Protein AF-W2XPB4-F1 (afdb_monomer_lite)

Structure (mmCIF, N/CA/C/O backbone):
data_AF-W2XPB4-F1
#
_entry.id   AF-W2XPB4-F1
#
loop_
_atom_site.group_PDB
_atom_site.id
_atom_site.type_symbol
_atom_site.label_atom_id
_atom_site.label_alt_id
_atom_site.label_comp_id
_atom_site.label_asym_id
_atom_site.label_entity_id
_atom_site.label_seq_id
_atom_site.pdbx_PDB_ins_code
_atom_site.Cartn_x
_atom_site.Cartn_y
_atom_site.Cartn_z
_atom_site.occupancy
_atom_site.B_iso_or_equiv
_atom_site.auth_seq_id
_atom_site.auth_comp_id
_atom_site.auth_asym_id
_atom_site.auth_atom_id
_atom_site.pdbx_PDB_model_num
ATOM 1 N N . MET A 1 1 ? 41.394 28.437 -15.996 1.00 47.12 1 MET A N 1
ATOM 2 C CA . MET A 1 1 ? 40.362 28.610 -17.042 1.00 47.12 1 MET A CA 1
ATOM 3 C C . MET A 1 1 ? 39.016 28.775 -16.333 1.00 47.12 1 MET A C 1
ATOM 5 O O . MET A 1 1 ? 38.655 27.884 -15.578 1.00 47.12 1 MET A O 1
ATOM 9 N N . LYS A 1 2 ? 38.337 29.929 -16.436 1.00 51.50 2 LYS A N 1
ATOM 10 C CA . LYS A 1 2 ? 36.999 30.119 -15.833 1.00 51.50 2 LYS A CA 1
ATOM 11 C C . LYS A 1 2 ? 35.960 29.597 -16.823 1.00 51.50 2 LYS A C 1
ATOM 13 O O . LYS A 1 2 ? 35.862 30.145 -17.914 1.00 51.50 2 LYS A O 1
ATOM 18 N N . ALA A 1 3 ? 35.215 28.557 -16.456 1.00 65.56 3 ALA A N 1
ATOM 19 C CA . ALA A 1 3 ? 34.105 28.080 -17.274 1.00 65.56 3 ALA A CA 1
ATOM 20 C C . ALA A 1 3 ? 33.047 29.191 -17.385 1.00 65.56 3 ALA A C 1
ATOM 22 O O . ALA A 1 3 ? 32.499 29.641 -16.377 1.00 65.56 3 ALA A O 1
ATOM 23 N N . THR A 1 4 ? 32.797 29.678 -18.600 1.00 77.50 4 THR A N 1
ATOM 24 C CA . THR A 1 4 ? 31.751 30.670 -18.864 1.00 77.50 4 THR A CA 1
ATOM 25 C C . THR A 1 4 ? 30.421 29.936 -18.988 1.00 77.50 4 THR A C 1
ATOM 27 O O . THR A 1 4 ? 30.060 29.457 -20.055 1.00 77.50 4 THR A O 1
ATOM 30 N N . LEU A 1 5 ? 29.711 29.796 -17.872 1.00 80.56 5 LEU A N 1
ATOM 31 C CA . LEU A 1 5 ? 28.403 29.147 -17.820 1.00 80.56 5 LEU A CA 1
ATOM 32 C C . LEU A 1 5 ? 27.324 30.184 -18.161 1.00 80.56 5 LEU A C 1
ATOM 34 O O . LEU A 1 5 ? 27.138 31.153 -17.429 1.00 80.56 5 LEU A O 1
ATOM 38 N N . ASN A 1 6 ? 26.633 30.007 -19.287 1.00 88.56 6 ASN A N 1
ATOM 39 C CA . ASN A 1 6 ? 25.488 30.833 -19.675 1.00 88.56 6 ASN A CA 1
ATOM 40 C C . ASN A 1 6 ? 24.299 29.947 -20.073 1.00 88.56 6 ASN A C 1
ATOM 42 O O . ASN A 1 6 ? 24.459 28.751 -20.313 1.00 88.56 6 ASN A O 1
ATOM 46 N N . ALA A 1 7 ? 23.102 30.534 -20.137 1.00 86.88 7 ALA A N 1
ATOM 47 C CA . ALA A 1 7 ? 21.867 29.785 -20.373 1.00 86.88 7 ALA A CA 1
ATOM 48 C C . ALA A 1 7 ? 21.886 28.962 -21.674 1.00 86.88 7 ALA A C 1
ATOM 50 O O . ALA A 1 7 ? 21.373 27.847 -21.689 1.00 86.88 7 ALA A O 1
ATOM 51 N N . LYS A 1 8 ? 22.513 29.471 -22.743 1.00 87.88 8 LYS A N 1
ATOM 52 C CA . LYS A 1 8 ? 22.620 28.760 -24.024 1.00 87.88 8 LYS A CA 1
ATOM 53 C C . LYS A 1 8 ? 23.471 27.495 -23.888 1.00 87.88 8 LYS A C 1
ATOM 55 O O . LYS A 1 8 ? 23.020 26.420 -24.265 1.00 87.88 8 LYS A O 1
ATOM 60 N N . ILE A 1 9 ? 24.647 27.623 -23.276 1.00 88.12 9 ILE A N 1
ATOM 61 C CA . ILE A 1 9 ? 25.557 26.496 -23.030 1.00 88.12 9 ILE A CA 1
ATOM 62 C C . ILE A 1 9 ? 24.886 25.450 -22.131 1.00 88.12 9 ILE A C 1
ATOM 64 O O . ILE A 1 9 ? 25.002 24.258 -22.380 1.00 88.12 9 ILE A O 1
ATOM 68 N N . VAL A 1 10 ? 24.128 25.875 -21.114 1.00 89.31 10 VAL A N 1
ATOM 69 C CA . VAL A 1 10 ? 23.383 24.946 -20.246 1.00 89.31 10 VAL A CA 1
ATOM 70 C C . VAL A 1 10 ? 22.347 24.144 -21.034 1.00 89.31 10 VAL A C 1
ATOM 72 O O . VAL A 1 10 ? 22.243 22.937 -20.836 1.00 89.31 10 VAL A O 1
ATOM 75 N N . VAL A 1 11 ? 21.592 24.784 -21.929 1.00 90.62 11 VAL A N 1
ATOM 76 C CA . VAL A 1 11 ? 20.601 24.087 -22.764 1.00 90.62 11 VAL A CA 1
ATOM 77 C C . VAL A 1 11 ? 21.276 23.072 -23.687 1.00 90.62 11 VAL A C 1
ATOM 79 O O . VAL A 1 11 ? 20.815 21.935 -23.764 1.00 90.62 11 VAL A O 1
ATOM 82 N N . GLU A 1 12 ? 22.377 23.448 -24.339 1.00 90.00 12 GLU A N 1
ATOM 83 C CA . GLU A 1 12 ? 23.147 22.547 -25.208 1.00 90.00 12 GLU A CA 1
ATOM 84 C C . GLU A 1 12 ? 23.675 21.331 -24.429 1.00 90.00 12 GLU A C 1
ATOM 86 O O . GLU A 1 12 ? 23.445 20.194 -24.842 1.00 90.00 12 GLU A O 1
ATOM 91 N N . LEU A 1 13 ? 24.259 21.550 -23.245 1.00 88.94 13 LEU A N 1
ATOM 92 C CA . LEU A 1 13 ? 24.747 20.474 -22.375 1.00 88.94 13 LEU A CA 1
ATOM 93 C C . LEU A 1 13 ? 23.627 19.540 -21.896 1.00 88.94 13 LEU A C 1
ATOM 95 O O . LEU A 1 13 ? 23.838 18.336 -21.780 1.00 88.94 13 LEU A O 1
ATOM 99 N N . ILE A 1 14 ? 22.425 20.063 -21.627 1.00 89.50 14 ILE A N 1
ATOM 100 C CA . ILE A 1 14 ? 21.268 19.233 -21.256 1.00 89.50 14 ILE A CA 1
ATOM 101 C C . ILE A 1 14 ? 20.852 18.328 -22.422 1.00 89.50 14 ILE A C 1
ATOM 103 O O . ILE A 1 14 ? 20.547 17.154 -22.206 1.00 89.50 14 ILE A O 1
ATOM 107 N N . VAL A 1 15 ? 20.835 18.853 -23.651 1.00 90.94 15 VAL A N 1
ATOM 108 C CA . VAL A 1 15 ? 20.485 18.077 -24.852 1.00 90.94 15 VAL A CA 1
ATOM 109 C C . VAL A 1 15 ? 21.529 16.996 -25.129 1.00 90.94 15 VAL A C 1
ATOM 111 O O . VAL A 1 15 ? 21.167 15.852 -25.421 1.00 90.94 15 VAL A O 1
ATOM 114 N N . GLU A 1 16 ? 22.811 17.333 -25.000 1.00 92.75 16 GLU A N 1
ATOM 115 C CA . GLU A 1 16 ? 23.915 16.387 -25.160 1.00 92.75 16 GLU A CA 1
ATOM 116 C C . GLU A 1 16 ? 23.846 15.275 -24.108 1.00 92.75 16 GLU A C 1
ATOM 118 O O . GLU A 1 16 ? 23.838 14.093 -24.458 1.00 92.75 16 GLU A O 1
ATOM 123 N N . LEU A 1 17 ? 23.679 15.643 -22.833 1.00 90.50 17 LEU A N 1
ATOM 124 C CA . LEU A 1 17 ? 23.511 14.693 -21.735 1.00 90.50 17 LEU A CA 1
ATOM 125 C C . LEU A 1 17 ? 22.323 13.759 -21.983 1.00 90.50 17 LEU A C 1
ATOM 127 O O . LEU A 1 17 ? 22.450 12.546 -21.818 1.00 90.50 17 LEU A O 1
ATOM 131 N N . TYR A 1 18 ? 21.177 14.302 -22.405 1.00 88.75 18 TYR A N 1
ATOM 132 C CA . TYR A 1 18 ? 19.990 13.504 -22.708 1.00 88.75 18 TYR A CA 1
ATOM 133 C C . TYR A 1 18 ? 20.242 12.517 -23.851 1.00 88.75 18 TYR A C 1
ATOM 135 O O . TYR A 1 18 ? 19.876 11.347 -23.749 1.00 88.75 18 TYR A O 1
ATOM 143 N N . THR A 1 19 ? 20.879 12.972 -24.929 1.0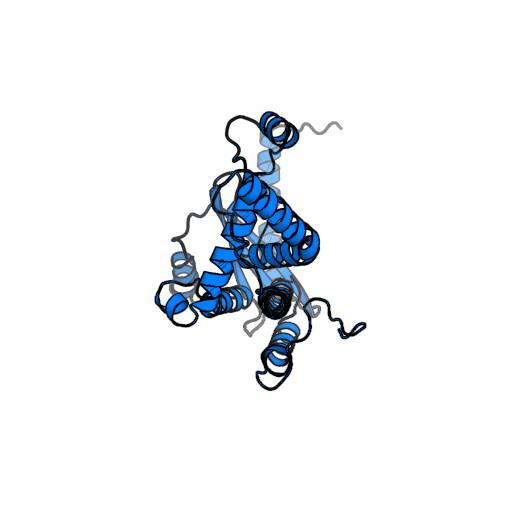0 91.50 19 THR A N 1
ATOM 144 C CA . THR A 1 19 ? 21.164 12.140 -26.106 1.00 91.50 19 THR A CA 1
ATOM 145 C C . THR A 1 19 ? 22.152 11.029 -25.765 1.00 91.50 19 THR A C 1
ATOM 147 O O . THR A 1 19 ? 21.906 9.872 -26.105 1.00 91.50 19 THR A O 1
ATOM 150 N N . SER A 1 20 ? 23.217 11.361 -25.034 1.00 93.00 20 SER A N 1
ATOM 151 C CA . SER A 1 20 ? 24.210 10.396 -24.559 1.00 93.00 20 SER A CA 1
ATOM 152 C C . SER A 1 20 ? 23.570 9.345 -23.648 1.00 93.00 20 SER A C 1
ATOM 154 O O . SER A 1 20 ? 23.639 8.152 -23.936 1.00 93.00 20 SER A O 1
ATOM 156 N N . THR A 1 21 ? 22.812 9.789 -22.637 1.00 90.69 21 THR A N 1
ATOM 157 C CA . THR A 1 21 ? 22.098 8.898 -21.706 1.00 90.69 21 THR A CA 1
ATOM 158 C C . THR A 1 21 ? 21.112 7.993 -22.444 1.00 90.69 21 THR A C 1
ATOM 160 O O . THR A 1 21 ? 21.009 6.806 -22.148 1.00 90.69 21 THR A O 1
ATOM 163 N N . ARG A 1 22 ? 20.376 8.529 -23.426 1.00 91.62 22 ARG A N 1
ATOM 164 C CA . ARG A 1 22 ? 19.442 7.740 -24.237 1.00 91.62 22 ARG A CA 1
ATOM 165 C C . ARG A 1 22 ? 20.172 6.629 -24.987 1.00 91.62 22 ARG A C 1
ATOM 167 O O . ARG A 1 22 ? 19.688 5.502 -24.984 1.00 91.62 22 ARG A O 1
ATOM 174 N N . ASN A 1 23 ? 21.294 6.942 -25.629 1.00 94.81 23 ASN A N 1
ATOM 175 C CA . ASN A 1 23 ? 22.068 5.956 -26.379 1.00 94.81 23 ASN A CA 1
ATOM 176 C C . ASN A 1 23 ? 22.654 4.886 -25.454 1.00 94.81 23 ASN A C 1
ATOM 178 O O . ASN A 1 23 ? 22.570 3.704 -25.769 1.00 94.81 23 ASN A O 1
ATOM 182 N N . GLU A 1 24 ? 23.166 5.282 -24.289 1.00 94.00 24 GLU A N 1
ATOM 183 C CA . GLU A 1 24 ? 23.659 4.350 -23.275 1.00 94.00 24 GLU A CA 1
ATOM 184 C C . GLU A 1 24 ? 22.554 3.405 -22.788 1.00 94.00 24 GLU A C 1
ATOM 186 O O . GLU A 1 24 ? 22.756 2.195 -22.733 1.00 94.00 24 GLU A O 1
ATOM 191 N N . VAL A 1 25 ? 21.350 3.926 -22.526 1.00 92.75 25 VAL A N 1
ATOM 192 C CA . VAL A 1 25 ? 20.193 3.102 -22.145 1.00 92.75 25 VAL A CA 1
ATOM 193 C C . VAL A 1 25 ? 19.770 2.159 -23.274 1.00 92.75 25 VAL A C 1
ATOM 195 O O . VAL A 1 25 ? 19.463 1.005 -22.996 1.00 92.75 25 VAL A O 1
ATOM 198 N N . ILE A 1 26 ? 19.753 2.612 -24.532 1.00 94.62 26 ILE A N 1
ATOM 199 C CA . ILE A 1 26 ? 19.431 1.747 -25.681 1.00 94.62 26 ILE A CA 1
ATOM 200 C C . ILE A 1 26 ? 20.439 0.602 -25.777 1.00 94.62 26 ILE A C 1
ATOM 202 O O . ILE A 1 26 ? 20.027 -0.554 -25.831 1.00 94.62 26 ILE A O 1
ATOM 206 N N . ASN A 1 27 ? 21.736 0.912 -25.740 1.00 95.81 27 ASN A N 1
ATOM 207 C CA . ASN A 1 27 ? 22.792 -0.094 -25.808 1.00 95.81 27 ASN A CA 1
ATOM 208 C C . ASN A 1 27 ? 22.680 -1.084 -24.647 1.00 95.81 27 ASN A C 1
ATOM 210 O O . ASN A 1 27 ? 22.683 -2.288 -24.871 1.00 95.81 27 ASN A O 1
ATOM 214 N N . PHE A 1 28 ? 22.474 -0.589 -23.425 1.00 94.38 28 PHE A N 1
ATOM 215 C CA . PHE A 1 28 ? 22.274 -1.426 -22.247 1.00 94.38 28 PHE A CA 1
ATOM 216 C C . PHE A 1 28 ? 21.070 -2.374 -22.394 1.00 94.38 28 PHE A C 1
ATOM 218 O O . PHE A 1 28 ? 21.151 -3.539 -22.003 1.00 94.38 28 PHE A O 1
ATOM 225 N N . LEU A 1 29 ? 19.951 -1.905 -22.953 1.00 93.81 29 LEU A N 1
ATOM 226 C CA . LEU A 1 29 ? 18.777 -2.750 -23.179 1.00 93.81 29 LEU A CA 1
ATOM 227 C C . LEU A 1 29 ? 19.018 -3.777 -24.293 1.00 93.81 29 LEU A C 1
ATOM 229 O O . LEU A 1 29 ? 18.677 -4.939 -24.107 1.00 93.81 29 LEU A O 1
ATOM 233 N N . GLU A 1 30 ? 19.637 -3.399 -25.411 1.00 93.88 30 GLU A N 1
ATOM 234 C CA . GLU A 1 30 ? 19.980 -4.349 -26.482 1.00 93.88 30 GLU A CA 1
ATOM 235 C C . GLU A 1 30 ? 20.982 -5.408 -26.003 1.00 93.88 30 GLU A C 1
ATOM 237 O O . GLU A 1 30 ? 20.815 -6.596 -26.273 1.00 93.88 30 GLU A O 1
ATOM 242 N N . GLU A 1 31 ? 21.978 -5.014 -25.208 1.00 94.00 31 GLU A N 1
ATOM 243 C CA . GLU A 1 31 ? 22.954 -5.933 -24.621 1.00 94.00 31 GLU A CA 1
ATOM 244 C C . GLU A 1 31 ? 22.322 -6.946 -23.671 1.00 94.00 31 GLU A C 1
ATOM 246 O O . GLU A 1 31 ? 22.851 -8.047 -23.542 1.00 94.00 31 GLU A O 1
ATOM 251 N N . ASN A 1 32 ? 21.223 -6.603 -23.001 1.00 93.19 32 ASN A N 1
ATOM 252 C CA . ASN A 1 32 ? 20.527 -7.493 -22.072 1.00 93.19 32 ASN A CA 1
ATOM 253 C C . ASN A 1 32 ? 19.283 -8.134 -22.688 1.00 93.19 32 ASN A C 1
ATOM 255 O O . ASN A 1 32 ? 18.486 -8.716 -21.963 1.00 93.19 32 ASN A O 1
ATOM 259 N N . LYS A 1 33 ? 19.071 -8.017 -23.997 1.00 92.06 33 LYS A N 1
ATOM 260 C CA . LYS A 1 33 ? 17.936 -8.637 -24.675 1.00 92.06 33 LYS A CA 1
ATOM 261 C C . LYS A 1 33 ? 18.160 -10.139 -24.805 1.00 92.06 33 LYS A C 1
ATOM 263 O O . LYS A 1 33 ? 19.208 -10.576 -25.273 1.00 92.06 33 LYS A O 1
ATOM 268 N N . GLU A 1 34 ? 17.150 -10.915 -24.435 1.00 90.19 34 GLU A N 1
ATOM 269 C CA . GLU A 1 34 ? 17.175 -12.375 -24.522 1.00 90.19 34 GLU A CA 1
ATOM 270 C C . GLU A 1 34 ? 16.143 -12.890 -25.534 1.00 90.19 34 GLU A C 1
ATOM 272 O O . GLU A 1 34 ? 15.252 -12.162 -25.979 1.00 90.19 34 GLU A O 1
ATOM 277 N N . ALA A 1 35 ? 16.254 -14.168 -25.907 1.00 89.50 35 ALA A N 1
ATOM 278 C CA . ALA A 1 35 ? 15.299 -14.821 -26.811 1.00 89.50 35 ALA A CA 1
ATOM 279 C C . ALA A 1 35 ? 13.898 -15.000 -26.191 1.00 89.50 35 ALA A C 1
ATOM 281 O O . ALA A 1 35 ? 12.926 -15.236 -26.908 1.00 89.50 35 ALA A O 1
ATOM 282 N N . TYR A 1 36 ? 13.793 -14.903 -24.865 1.00 85.00 36 TYR A N 1
ATOM 283 C CA . TYR A 1 36 ? 12.549 -14.980 -24.106 1.00 85.00 36 TYR A CA 1
ATOM 284 C C . TYR A 1 36 ? 12.215 -13.623 -23.465 1.00 85.00 36 TYR A C 1
ATOM 286 O O . TYR A 1 36 ? 13.120 -12.823 -23.223 1.00 85.00 36 TYR A O 1
ATOM 294 N N . PRO A 1 37 ? 10.935 -13.352 -23.139 1.00 84.62 37 PRO A N 1
ATOM 295 C CA . PRO A 1 37 ? 10.546 -12.108 -22.482 1.00 84.62 37 PRO A CA 1
ATOM 296 C C . PRO A 1 37 ? 11.268 -11.926 -21.141 1.00 84.62 37 PRO A C 1
ATOM 298 O O . PRO A 1 37 ? 11.026 -12.664 -20.188 1.00 84.62 37 PRO A O 1
ATOM 301 N N . ASN A 1 38 ? 12.154 -10.934 -21.064 1.00 87.62 38 ASN A N 1
ATOM 302 C CA . ASN A 1 38 ? 12.967 -10.656 -19.877 1.00 87.62 38 ASN A CA 1
ATOM 303 C C . ASN A 1 38 ? 12.887 -9.192 -19.401 1.00 87.62 38 ASN A C 1
ATOM 305 O O . ASN A 1 38 ? 13.494 -8.831 -18.391 1.00 87.62 38 ASN A O 1
ATOM 309 N N . PHE A 1 39 ? 12.102 -8.362 -20.094 1.00 90.69 39 PHE A N 1
ATOM 310 C CA . PHE A 1 39 ? 11.813 -6.983 -19.711 1.00 90.69 39 PHE A CA 1
ATOM 311 C C . PHE A 1 39 ? 10.388 -6.848 -19.193 1.00 90.69 39 PHE A C 1
ATOM 313 O O . PHE A 1 39 ? 9.440 -7.390 -19.754 1.00 90.69 39 PHE A O 1
ATOM 320 N N . THR A 1 40 ? 10.226 -6.073 -18.126 1.00 88.38 40 THR A N 1
ATOM 321 C CA . THR A 1 40 ? 8.922 -5.682 -17.591 1.00 88.38 40 THR A CA 1
ATOM 322 C C . THR A 1 40 ? 8.813 -4.168 -17.612 1.00 88.38 40 THR A C 1
ATOM 324 O O . THR A 1 40 ? 9.589 -3.473 -16.956 1.00 88.38 40 THR A O 1
ATOM 327 N N . LEU A 1 41 ? 7.836 -3.648 -18.351 1.00 88.44 41 LEU A N 1
ATOM 328 C CA . LEU A 1 41 ? 7.524 -2.225 -18.362 1.00 88.44 41 LEU A CA 1
ATOM 329 C C . LEU A 1 41 ? 6.529 -1.900 -17.243 1.00 88.44 41 LEU A C 1
ATOM 331 O O . LEU A 1 41 ? 5.490 -2.541 -17.107 1.00 88.44 41 LEU A O 1
ATOM 335 N N . VAL A 1 42 ? 6.835 -0.872 -16.460 1.00 85.06 42 VAL A N 1
ATOM 336 C CA . VAL A 1 42 ? 5.995 -0.367 -15.375 1.00 85.06 42 VAL A CA 1
ATOM 337 C C . VAL A 1 42 ? 5.573 1.060 -15.689 1.00 85.06 42 VAL A C 1
ATOM 339 O O . VAL A 1 42 ? 6.412 1.946 -15.870 1.00 85.06 42 VAL A O 1
ATOM 342 N N . ALA A 1 43 ? 4.257 1.262 -15.742 1.00 84.25 43 ALA A N 1
ATOM 343 C CA . ALA A 1 43 ? 3.620 2.562 -15.880 1.00 84.25 43 ALA A CA 1
ATOM 344 C C . ALA A 1 43 ? 3.154 3.062 -14.505 1.00 84.25 43 ALA A C 1
ATOM 346 O O . ALA A 1 43 ? 2.179 2.560 -13.942 1.00 84.25 43 ALA A O 1
ATOM 347 N N . ASP A 1 44 ? 3.866 4.052 -13.972 1.00 80.38 44 ASP A N 1
ATOM 348 C CA . ASP A 1 44 ? 3.589 4.674 -12.681 1.00 80.38 44 ASP A CA 1
ATOM 349 C C . ASP A 1 44 ? 2.795 5.971 -12.870 1.00 80.38 44 ASP A C 1
ATOM 351 O O . ASP A 1 44 ? 3.202 6.857 -13.621 1.00 80.38 44 ASP A O 1
ATOM 355 N N . PHE A 1 45 ? 1.699 6.122 -12.127 1.00 78.94 45 PHE A N 1
ATOM 356 C CA . PHE A 1 45 ? 0.889 7.341 -12.117 1.00 78.94 45 PHE A CA 1
ATOM 357 C C . PHE A 1 45 ? 0.976 8.026 -10.766 1.00 78.94 45 PHE A C 1
ATOM 359 O O . PHE A 1 45 ? 0.779 7.397 -9.724 1.00 78.94 45 PHE A O 1
ATOM 366 N N . TRP A 1 46 ? 1.193 9.335 -10.765 1.00 77.06 46 TRP A N 1
ATOM 367 C CA . TRP A 1 46 ? 1.041 10.128 -9.552 1.00 77.06 46 TRP A CA 1
ATOM 368 C C . TRP A 1 46 ? 0.533 11.528 -9.856 1.00 77.06 46 TRP A C 1
ATOM 370 O O . TRP A 1 46 ? 0.649 12.044 -10.965 1.00 77.06 46 TRP A O 1
ATOM 380 N N . THR A 1 47 ? -0.039 12.153 -8.833 1.00 76.19 47 THR A N 1
ATOM 381 C CA . THR A 1 47 ? -0.482 13.544 -8.884 1.00 76.19 47 THR A CA 1
ATOM 382 C C . THR A 1 47 ? 0.451 14.386 -8.030 1.00 76.19 47 THR A C 1
ATOM 384 O O . THR A 1 47 ? 0.632 14.117 -6.838 1.00 76.19 47 THR A O 1
ATOM 387 N N . CYS A 1 48 ? 1.038 15.420 -8.625 1.00 72.19 48 CYS A N 1
ATOM 388 C CA . CYS A 1 48 ? 1.765 16.444 -7.897 1.00 72.19 48 CYS A CA 1
ATOM 389 C C . CYS A 1 48 ? 0.778 17.199 -7.007 1.00 72.19 48 CYS A C 1
ATOM 391 O O . CYS A 1 48 ? -0.096 17.911 -7.491 1.00 72.19 48 CYS A O 1
ATOM 393 N N . LYS A 1 49 ? 0.908 17.061 -5.687 1.00 68.06 49 LYS A N 1
ATOM 394 C CA . LYS A 1 49 ? -0.019 17.702 -4.742 1.00 68.06 49 LYS A CA 1
ATOM 395 C C . LYS A 1 49 ? 0.079 19.230 -4.739 1.00 68.06 49 LYS A C 1
ATOM 397 O O . LYS A 1 49 ? -0.876 19.883 -4.341 1.00 68.06 49 LYS A O 1
ATOM 402 N N . THR A 1 50 ? 1.213 19.781 -5.174 1.00 70.31 50 THR A N 1
ATOM 403 C CA . THR A 1 50 ? 1.444 21.230 -5.236 1.00 70.31 50 THR A CA 1
ATOM 404 C C . THR A 1 50 ? 0.800 21.857 -6.466 1.00 70.31 50 THR A C 1
ATOM 406 O O . THR A 1 50 ? 0.168 22.899 -6.350 1.00 70.31 50 THR A O 1
ATOM 409 N N . THR A 1 51 ? 0.953 21.235 -7.637 1.00 78.00 51 THR A N 1
ATOM 410 C CA . THR A 1 51 ? 0.458 21.796 -8.906 1.00 78.00 51 THR A CA 1
ATOM 411 C C . THR A 1 51 ? -0.871 21.193 -9.356 1.00 78.00 51 THR A C 1
ATOM 413 O O . THR A 1 51 ? -1.509 21.731 -10.250 1.00 78.00 51 THR A O 1
ATOM 416 N N . GLY A 1 52 ? -1.297 20.076 -8.760 1.00 76.81 52 GLY A N 1
ATOM 417 C CA . GLY A 1 52 ? -2.448 19.289 -9.211 1.00 76.81 52 GLY A CA 1
ATOM 418 C C . GLY A 1 52 ? -2.167 18.444 -10.458 1.00 76.81 52 GLY A C 1
ATOM 419 O O . GLY A 1 52 ? -3.034 17.685 -10.887 1.00 76.81 52 GLY A O 1
ATOM 420 N N . ASP A 1 53 ? -0.963 18.537 -11.024 1.00 80.25 53 ASP A N 1
ATOM 421 C CA . ASP A 1 53 ? -0.633 17.886 -12.286 1.00 80.25 53 ASP A CA 1
ATOM 422 C C . ASP A 1 53 ? -0.527 16.373 -12.136 1.00 80.25 53 ASP A C 1
ATOM 424 O O . ASP A 1 53 ? 0.155 15.867 -11.239 1.00 80.25 53 ASP A O 1
ATOM 428 N N . LYS A 1 54 ? -1.160 15.646 -13.057 1.00 80.94 54 LYS A N 1
ATOM 429 C CA . LYS A 1 54 ? -0.964 14.208 -13.207 1.00 80.94 54 LYS A CA 1
ATOM 430 C C . LYS A 1 54 ? 0.301 13.952 -14.041 1.00 80.94 54 LYS A C 1
ATOM 432 O O . LYS A 1 54 ? 0.601 14.664 -15.004 1.00 80.94 54 LYS A O 1
ATOM 437 N N . VAL A 1 55 ? 1.081 12.962 -13.625 1.00 83.75 55 VAL A N 1
ATOM 438 C CA . VAL A 1 55 ? 2.353 12.583 -14.245 1.00 83.75 55 VAL A CA 1
ATOM 439 C C . VAL A 1 55 ? 2.358 11.078 -14.475 1.00 83.75 55 VAL A C 1
ATOM 441 O O . VAL A 1 55 ? 1.949 10.312 -13.600 1.00 83.75 55 VAL A O 1
ATOM 444 N N . LEU A 1 56 ? 2.833 10.682 -15.654 1.00 84.94 56 LEU A N 1
ATOM 445 C CA . LEU A 1 56 ? 3.143 9.309 -16.026 1.00 84.94 56 LEU A CA 1
ATOM 446 C C . LEU A 1 56 ? 4.661 9.119 -16.000 1.00 84.94 56 LEU A C 1
ATOM 448 O O . LEU A 1 56 ? 5.398 9.855 -16.660 1.00 84.94 56 LEU A O 1
ATOM 452 N N . GLY A 1 57 ? 5.124 8.128 -15.249 1.00 86.75 57 GLY A N 1
ATOM 453 C CA . GLY A 1 57 ? 6.482 7.606 -15.312 1.00 86.75 57 GLY A CA 1
ATOM 454 C C . GLY A 1 57 ? 6.500 6.256 -16.015 1.00 86.75 57 GLY A C 1
ATOM 455 O O . GLY A 1 57 ? 5.662 5.407 -15.730 1.00 86.75 57 GLY A O 1
ATOM 456 N N . LEU A 1 58 ? 7.466 6.051 -16.906 1.00 87.25 58 LEU A N 1
ATOM 457 C CA . LEU A 1 58 ? 7.718 4.750 -17.525 1.00 87.25 58 LEU A CA 1
ATOM 458 C C . LEU A 1 58 ? 9.063 4.214 -17.062 1.00 87.25 58 LEU A C 1
ATOM 460 O O . LEU A 1 58 ? 10.075 4.916 -17.122 1.00 87.25 58 LEU A O 1
ATOM 464 N N . ARG A 1 59 ? 9.075 2.968 -16.603 1.00 89.12 59 ARG A N 1
ATOM 465 C CA . ARG A 1 59 ? 10.258 2.306 -16.059 1.00 89.12 59 ARG A CA 1
ATOM 466 C C . ARG A 1 59 ? 10.372 0.892 -16.598 1.00 89.12 59 ARG A C 1
ATOM 468 O O . ARG A 1 59 ? 9.372 0.194 -16.667 1.00 89.12 59 ARG A O 1
ATOM 475 N N . VAL A 1 60 ? 11.584 0.463 -16.922 1.00 89.88 60 VAL A N 1
ATOM 476 C CA . VAL A 1 60 ? 11.873 -0.921 -17.303 1.00 89.88 60 VAL A CA 1
ATOM 477 C C . VAL A 1 60 ? 12.578 -1.621 -16.152 1.00 89.88 60 VAL A C 1
ATOM 479 O O . VAL A 1 60 ? 13.537 -1.094 -15.579 1.00 89.88 60 VAL A O 1
ATOM 482 N N . TYR A 1 61 ? 12.074 -2.801 -15.814 1.00 89.94 61 TYR A N 1
ATOM 483 C CA . TYR A 1 61 ? 12.715 -3.771 -14.941 1.00 89.94 61 TYR A CA 1
ATOM 484 C C . TYR A 1 61 ? 13.249 -4.932 -15.760 1.00 89.94 61 TYR A C 1
ATOM 486 O O . TYR A 1 61 ? 12.589 -5.403 -16.685 1.00 89.94 61 TYR A O 1
ATOM 4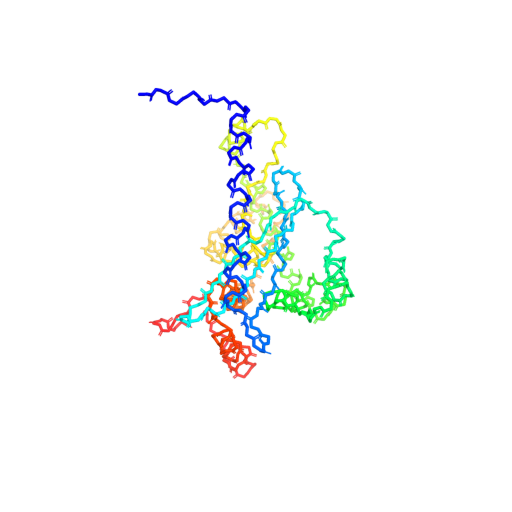94 N N . LEU A 1 62 ? 14.433 -5.392 -15.384 1.00 90.00 62 LEU A N 1
ATOM 495 C CA . LEU A 1 62 ? 15.096 -6.538 -15.981 1.00 90.00 62 LEU A CA 1
ATOM 496 C C . LEU A 1 62 ? 16.062 -7.156 -14.973 1.00 90.00 62 LEU A C 1
ATOM 498 O O . LEU A 1 62 ? 16.471 -6.500 -14.010 1.00 90.00 62 LEU A O 1
ATOM 502 N N . VAL A 1 63 ? 16.435 -8.405 -15.213 1.00 88.56 63 VAL A N 1
ATOM 503 C CA . VAL A 1 63 ? 17.626 -9.010 -14.618 1.00 88.56 63 VAL A CA 1
ATOM 504 C C . VAL A 1 63 ? 18.706 -8.951 -15.686 1.00 88.56 63 VAL A C 1
ATOM 506 O O . VAL A 1 63 ? 18.478 -9.405 -16.805 1.00 88.56 63 VAL A O 1
ATOM 509 N N . ASP A 1 64 ? 19.831 -8.318 -15.372 1.00 89.00 64 ASP A N 1
ATOM 510 C CA . ASP A 1 64 ? 20.937 -8.203 -16.316 1.00 89.00 64 ASP A CA 1
ATOM 511 C C . ASP A 1 64 ? 21.722 -9.520 -16.444 1.00 89.00 64 ASP A C 1
ATOM 513 O O . ASP A 1 64 ? 21.512 -10.482 -15.700 1.00 89.00 64 ASP A O 1
ATOM 517 N N . LYS A 1 65 ? 22.679 -9.550 -17.372 1.00 86.69 65 LYS A N 1
ATOM 518 C CA . LYS A 1 65 ? 23.580 -10.695 -17.591 1.00 86.69 65 LYS A CA 1
ATOM 519 C C . LYS A 1 65 ? 24.414 -11.091 -16.366 1.00 86.69 65 LYS A C 1
ATOM 521 O O . LYS A 1 65 ? 24.910 -12.213 -16.304 1.00 86.69 65 LYS A O 1
ATOM 526 N N . ALA A 1 66 ? 24.567 -10.196 -15.390 1.00 89.19 66 ALA A N 1
ATOM 527 C CA . ALA A 1 66 ? 25.242 -10.463 -14.123 1.00 89.19 66 ALA A CA 1
ATOM 528 C C . ALA A 1 66 ? 24.275 -10.966 -13.032 1.00 89.19 66 ALA A C 1
ATOM 530 O O . ALA A 1 66 ? 24.643 -10.999 -11.856 1.00 89.19 66 ALA A O 1
ATOM 531 N N . TRP A 1 67 ? 23.052 -11.360 -13.404 1.00 85.62 67 TRP A N 1
ATOM 532 C CA . TRP A 1 67 ? 21.994 -11.812 -12.497 1.00 85.62 67 TRP A CA 1
ATOM 533 C C . TRP A 1 67 ? 21.572 -10.755 -11.471 1.00 85.62 67 TRP A C 1
ATOM 535 O O . TRP A 1 67 ? 21.105 -11.073 -10.374 1.00 85.62 67 TRP A O 1
ATOM 545 N N . GLN A 1 68 ? 21.702 -9.476 -11.823 1.00 85.75 68 GLN A N 1
ATOM 546 C CA . GLN A 1 68 ? 21.306 -8.366 -10.970 1.00 85.75 68 GLN A CA 1
ATOM 547 C C . GLN A 1 68 ? 20.007 -7.736 -11.455 1.00 85.75 68 GLN A C 1
ATOM 549 O O . GLN A 1 68 ? 19.844 -7.392 -12.622 1.00 85.75 68 GLN A O 1
ATOM 554 N N . PHE A 1 69 ? 19.085 -7.503 -10.522 1.00 85.56 69 PHE A N 1
ATOM 555 C CA . PHE A 1 69 ? 17.895 -6.711 -10.809 1.00 85.56 69 PHE A CA 1
ATOM 556 C C . PHE A 1 69 ? 18.278 -5.261 -11.120 1.00 85.56 69 PHE A C 1
ATOM 558 O O . PHE A 1 69 ? 18.927 -4.587 -10.313 1.00 85.56 69 PHE A O 1
ATOM 565 N N . LYS A 1 70 ? 17.821 -4.759 -12.266 1.00 87.69 70 LYS A N 1
ATOM 566 C CA . LYS A 1 70 ? 18.022 -3.383 -12.718 1.00 87.69 70 LYS A CA 1
ATOM 567 C C . LYS A 1 70 ? 16.687 -2.689 -12.941 1.00 87.69 70 LYS A C 1
ATOM 569 O O . LYS A 1 70 ? 15.669 -3.292 -13.269 1.00 87.69 70 LYS A O 1
ATOM 574 N N . SER A 1 71 ? 16.712 -1.381 -12.723 1.00 88.69 71 SER A N 1
ATOM 575 C CA . SER A 1 71 ? 15.553 -0.502 -12.784 1.00 88.69 71 SER A CA 1
ATOM 576 C C . SER A 1 71 ? 15.940 0.778 -13.498 1.00 88.69 71 SER A C 1
ATOM 578 O O . SER A 1 71 ? 16.657 1.610 -12.940 1.00 88.69 71 SER A O 1
ATOM 580 N N . VAL A 1 72 ? 15.447 0.944 -14.721 1.00 88.56 72 VAL A N 1
ATOM 581 C CA . VAL A 1 72 ? 15.776 2.084 -15.580 1.00 88.56 72 VAL A CA 1
ATOM 582 C C . VAL A 1 72 ? 14.526 2.932 -15.775 1.00 88.56 72 VAL A C 1
ATOM 584 O O . VAL A 1 72 ? 13.517 2.456 -16.289 1.00 88.56 72 VAL A O 1
ATOM 587 N N . LEU A 1 73 ? 14.559 4.190 -15.328 1.00 88.06 73 LEU A N 1
ATOM 588 C CA . LEU A 1 73 ? 13.477 5.143 -15.585 1.00 88.06 73 LEU A CA 1
ATOM 589 C C . LEU A 1 73 ? 13.645 5.697 -17.005 1.00 88.06 73 LEU A C 1
ATOM 591 O O . LEU A 1 73 ? 14.589 6.438 -17.254 1.00 88.06 73 LEU A O 1
ATOM 595 N N . LEU A 1 74 ? 12.725 5.364 -17.909 1.00 88.69 74 LEU A N 1
ATOM 596 C CA . LEU A 1 74 ? 12.756 5.824 -19.300 1.00 88.69 74 LEU A CA 1
ATOM 597 C C . LEU A 1 74 ? 12.322 7.284 -19.435 1.00 88.69 74 LEU A C 1
ATOM 599 O O . LEU A 1 74 ? 12.778 8.006 -20.317 1.00 88.69 74 LEU A O 1
ATOM 603 N N . GLY A 1 75 ? 11.429 7.735 -18.558 1.00 87.06 75 GLY A N 1
ATOM 604 C CA . GLY A 1 75 ? 11.022 9.127 -18.539 1.00 87.06 75 GLY A CA 1
ATOM 605 C C . GLY A 1 75 ? 9.837 9.401 -17.636 1.00 87.06 75 GLY A C 1
ATOM 606 O O . GLY A 1 75 ? 9.143 8.496 -17.175 1.00 87.06 75 GLY A O 1
ATOM 607 N N . THR A 1 76 ? 9.616 10.690 -17.407 1.00 86.56 76 THR A N 1
ATOM 608 C CA . THR A 1 76 ? 8.435 11.226 -16.739 1.00 86.56 76 THR A CA 1
ATOM 609 C C . THR A 1 76 ? 7.804 12.281 -17.634 1.00 86.56 76 THR A C 1
ATOM 611 O O . THR A 1 76 ? 8.498 13.094 -18.256 1.00 86.56 76 THR A O 1
ATOM 614 N N . ARG A 1 77 ? 6.482 12.251 -17.762 1.00 84.88 77 ARG A N 1
ATOM 615 C CA . ARG A 1 77 ? 5.731 13.206 -18.578 1.00 84.88 77 ARG A CA 1
ATOM 616 C C . ARG A 1 77 ? 4.497 13.651 -17.827 1.00 84.88 77 ARG A C 1
ATOM 618 O O . ARG A 1 77 ? 3.783 12.829 -17.258 1.00 84.88 77 ARG A O 1
ATOM 625 N N . LYS A 1 78 ? 4.239 14.958 -17.850 1.00 83.50 78 LYS A N 1
ATOM 626 C CA . LYS A 1 78 ? 2.927 15.476 -17.477 1.00 83.50 78 LYS A CA 1
ATOM 627 C C . LYS A 1 78 ? 1.921 14.866 -18.445 1.00 83.50 78 LYS A C 1
ATOM 629 O O . LYS A 1 78 ? 2.043 15.029 -19.655 1.00 83.50 78 LYS A O 1
ATOM 634 N N . PHE A 1 79 ? 0.979 14.125 -17.900 1.00 78.25 79 PHE A N 1
ATOM 635 C CA . PHE A 1 79 ? -0.020 13.398 -18.656 1.00 78.25 79 PHE A CA 1
ATOM 636 C C . PHE A 1 79 ? -1.281 13.431 -17.816 1.00 78.25 79 PHE A C 1
ATOM 638 O O . PHE A 1 79 ? -1.225 13.081 -16.641 1.00 78.25 79 PHE A O 1
ATOM 645 N N . ASN A 1 80 ? -2.391 13.886 -18.391 1.00 71.00 80 ASN A N 1
ATOM 646 C CA . ASN A 1 80 ? -3.684 13.915 -17.719 1.00 71.00 80 ASN A CA 1
ATOM 647 C C . ASN A 1 80 ? -4.498 12.704 -18.181 1.00 71.00 80 ASN A C 1
ATOM 649 O O . ASN A 1 80 ? -5.338 12.871 -19.064 1.00 71.00 80 ASN A O 1
ATOM 653 N N . PRO A 1 81 ? -4.251 11.500 -17.626 1.00 67.19 81 PRO A N 1
ATOM 654 C CA . PRO A 1 81 ? -5.001 10.332 -18.027 1.00 67.19 81 PRO A CA 1
ATOM 655 C C . PRO A 1 81 ? -6.468 10.471 -17.632 1.00 67.19 81 PRO A C 1
ATOM 657 O O . PRO A 1 81 ? -6.795 11.118 -16.619 1.00 67.19 81 PRO A O 1
ATOM 660 N N . ALA A 1 82 ? -7.332 9.763 -18.360 1.00 65.75 82 ALA A N 1
ATOM 661 C CA . ALA A 1 82 ? -8.652 9.405 -17.849 1.00 65.75 82 ALA A CA 1
ATOM 662 C C . ALA A 1 82 ? -8.489 8.759 -16.457 1.00 65.75 82 ALA A C 1
ATOM 664 O O . ALA A 1 82 ? -7.516 8.045 -16.221 1.00 65.75 82 ALA A O 1
ATOM 665 N N . ASP A 1 83 ? -9.402 9.020 -15.515 1.00 56.75 83 ASP A N 1
ATOM 666 C CA . ASP A 1 83 ? -9.198 8.872 -14.055 1.00 56.75 83 ASP A CA 1
ATOM 667 C C . ASP A 1 83 ? -8.695 7.509 -13.535 1.00 56.75 83 ASP A C 1
ATOM 669 O O . ASP A 1 83 ? -8.310 7.402 -12.373 1.00 56.75 83 ASP A O 1
ATOM 673 N N . SER A 1 84 ? -8.662 6.476 -14.378 1.00 59.34 84 SER A N 1
ATOM 674 C CA . SER A 1 84 ? -8.198 5.121 -14.053 1.00 59.34 84 SER A CA 1
ATOM 675 C C . SER A 1 84 ? -7.047 4.603 -14.935 1.00 59.34 84 SER A C 1
ATOM 677 O O . SER A 1 84 ? -6.770 3.407 -14.908 1.00 59.34 84 SER A O 1
ATOM 679 N N . GLY A 1 85 ? -6.405 5.453 -15.749 1.00 70.88 85 GLY A N 1
ATOM 680 C CA . GLY A 1 85 ? -5.326 5.041 -16.663 1.00 70.88 85 GLY A CA 1
ATOM 681 C C . GLY A 1 85 ? -5.788 4.095 -17.779 1.00 70.88 85 GLY A C 1
ATOM 682 O O . GLY A 1 85 ? -5.000 3.299 -18.289 1.00 70.88 85 GLY A O 1
ATOM 683 N N . GLY A 1 86 ? -7.083 4.125 -18.120 1.00 77.50 86 GLY A N 1
ATOM 684 C CA . GLY A 1 86 ? -7.671 3.257 -19.146 1.00 77.50 86 GLY A CA 1
ATOM 685 C C . GLY A 1 86 ? -7.113 3.526 -20.544 1.00 77.50 86 GLY A C 1
ATOM 686 O O . GLY A 1 86 ? -6.930 2.598 -21.322 1.00 77.50 86 GLY A O 1
ATOM 687 N N . ASP A 1 87 ? -6.768 4.778 -20.811 1.00 81.62 87 ASP A N 1
ATOM 688 C CA . ASP A 1 87 ? -6.024 5.243 -21.978 1.00 81.62 87 ASP A CA 1
ATOM 689 C C . ASP A 1 87 ? -4.613 4.651 -22.051 1.00 81.62 87 ASP A C 1
ATOM 691 O O . ASP A 1 87 ? -4.214 4.138 -23.092 1.00 81.62 87 ASP A O 1
ATOM 695 N N . VAL A 1 88 ? -3.874 4.628 -20.941 1.00 79.75 88 VAL A N 1
ATOM 696 C CA . VAL A 1 88 ? -2.545 3.995 -20.906 1.00 79.75 88 VAL A CA 1
ATOM 697 C C . VAL A 1 88 ? -2.645 2.483 -21.042 1.00 79.75 88 VAL A C 1
ATOM 699 O O . VAL A 1 88 ? -1.843 1.881 -21.747 1.00 79.75 88 VAL A O 1
ATOM 702 N N . LYS A 1 89 ? -3.652 1.858 -20.424 1.00 82.81 89 LYS A N 1
ATOM 703 C CA . LYS A 1 89 ? -3.932 0.434 -20.629 1.00 82.81 89 LYS A CA 1
ATOM 704 C C . LYS A 1 89 ? -4.232 0.140 -22.101 1.00 82.81 89 LYS A C 1
ATOM 706 O O . LYS A 1 89 ? -3.726 -0.850 -22.617 1.00 82.81 89 LYS A O 1
ATOM 711 N N . ALA A 1 90 ? -5.047 0.965 -22.756 1.00 84.94 90 ALA A N 1
ATOM 712 C CA . ALA A 1 90 ? -5.363 0.814 -24.173 1.00 84.94 90 ALA A CA 1
ATOM 713 C C . ALA A 1 90 ? -4.108 0.976 -25.039 1.00 84.94 90 ALA A C 1
ATOM 715 O O . ALA A 1 90 ? -3.822 0.105 -25.845 1.00 84.94 90 ALA A O 1
ATOM 716 N N . MET A 1 91 ? -3.301 2.011 -24.797 1.00 85.06 91 MET A N 1
ATOM 717 C CA . MET A 1 91 ? -2.031 2.214 -25.497 1.00 85.06 91 MET A CA 1
ATOM 718 C C . MET A 1 91 ? -1.088 1.012 -25.329 1.00 85.06 91 MET A C 1
ATOM 720 O O . MET A 1 91 ? -0.572 0.485 -26.306 1.00 85.06 91 MET A O 1
ATOM 724 N N . LEU A 1 92 ? -0.877 0.542 -24.097 1.00 84.75 92 LEU A N 1
ATOM 725 C CA . LEU A 1 92 ? 0.051 -0.561 -23.834 1.00 84.75 92 LEU A CA 1
ATOM 726 C C . LEU A 1 92 ? -0.437 -1.888 -24.426 1.00 84.75 92 LEU A C 1
ATOM 728 O O . LEU A 1 92 ? 0.373 -2.636 -24.957 1.00 84.75 92 LEU A O 1
ATOM 732 N N . ARG A 1 93 ? -1.740 -2.183 -24.349 1.00 87.81 93 ARG A N 1
ATOM 733 C CA . ARG A 1 93 ? -2.289 -3.455 -24.845 1.00 87.81 93 ARG A CA 1
ATOM 734 C C . ARG A 1 93 ? -2.548 -3.467 -26.342 1.00 87.81 93 ARG A C 1
ATOM 736 O O . ARG A 1 93 ? -2.313 -4.484 -26.968 1.00 87.81 93 ARG A O 1
ATOM 743 N N . THR A 1 94 ? -3.123 -2.396 -26.875 1.00 86.56 94 THR A N 1
ATOM 744 C CA . THR A 1 94 ? -3.644 -2.368 -28.246 1.00 86.56 94 THR A CA 1
ATOM 745 C C . THR A 1 94 ? -2.607 -1.833 -29.221 1.00 86.56 94 THR A C 1
ATOM 747 O O . THR A 1 94 ? -2.453 -2.391 -30.298 1.00 86.56 94 THR A O 1
ATOM 750 N N . GLU A 1 95 ? -1.878 -0.778 -28.845 1.00 86.19 95 GLU A N 1
ATOM 751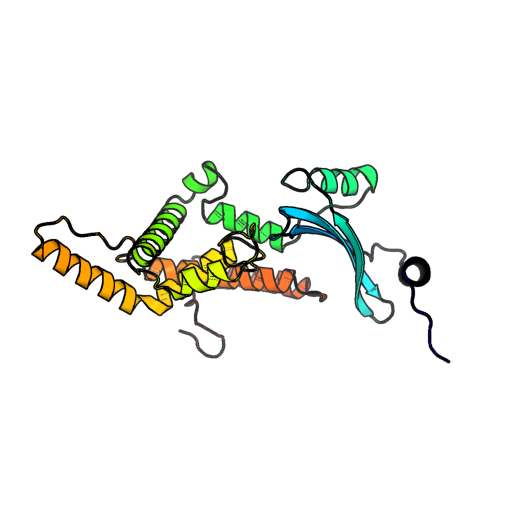 C CA . GLU A 1 95 ? -0.918 -0.126 -29.750 1.00 86.19 95 GLU A CA 1
ATOM 752 C C . GLU A 1 95 ? 0.479 -0.749 -29.658 1.00 86.19 95 GLU A C 1
ATOM 754 O O . GLU A 1 95 ? 1.205 -0.801 -30.646 1.00 86.19 95 GLU A O 1
ATOM 759 N N . LEU A 1 96 ? 0.869 -1.206 -28.464 1.00 84.31 96 LEU A N 1
ATOM 760 C CA . LEU A 1 96 ? 2.194 -1.779 -28.202 1.00 84.31 96 LEU A CA 1
ATOM 761 C C . LEU A 1 96 ? 2.185 -3.304 -28.033 1.00 84.31 96 LEU A C 1
ATOM 763 O O . LEU A 1 96 ? 3.244 -3.878 -27.795 1.00 84.31 96 LEU A O 1
ATOM 767 N N . ASP A 1 97 ? 1.012 -3.937 -28.139 1.00 86.56 97 ASP A N 1
ATOM 768 C CA . ASP A 1 97 ? 0.809 -5.390 -28.018 1.00 86.56 97 ASP A CA 1
ATOM 769 C C . ASP A 1 97 ? 1.460 -6.010 -26.763 1.00 86.56 97 ASP A C 1
ATOM 771 O O . ASP A 1 97 ? 2.019 -7.106 -26.774 1.00 86.56 97 ASP A O 1
ATOM 775 N N . LEU A 1 98 ? 1.426 -5.280 -25.641 1.00 86.38 98 LEU A N 1
ATOM 776 C CA . LEU A 1 98 ? 1.974 -5.748 -24.371 1.00 86.38 98 LEU A CA 1
ATOM 777 C C . LEU A 1 98 ? 0.903 -6.435 -23.523 1.00 86.38 98 LEU A C 1
ATOM 779 O O . LEU A 1 98 ? -0.237 -5.971 -23.383 1.00 86.38 98 LEU A O 1
ATOM 783 N N . HIS A 1 99 ? 1.312 -7.496 -22.830 1.00 85.62 99 HIS A N 1
ATOM 784 C CA . HIS A 1 99 ? 0.512 -8.069 -21.756 1.00 85.62 99 HIS A CA 1
ATOM 785 C C . HIS A 1 99 ? 0.398 -7.074 -20.597 1.00 85.62 99 HIS A C 1
ATOM 787 O O . HIS A 1 99 ? 1.386 -6.668 -19.988 1.00 85.62 99 HIS A O 1
ATOM 793 N N . TRP A 1 100 ? -0.837 -6.672 -20.296 1.00 83.94 100 TRP A N 1
ATOM 794 C CA . TRP A 1 100 ? -1.138 -5.750 -19.208 1.00 83.94 100 TRP A CA 1
ATOM 795 C C . TRP A 1 100 ? -1.725 -6.482 -18.014 1.00 83.94 100 TRP A C 1
ATOM 797 O O . TRP A 1 100 ? -2.778 -7.118 -18.116 1.00 83.94 100 TRP A O 1
ATOM 807 N N . GLU A 1 101 ? -1.120 -6.248 -16.859 1.00 82.31 101 GLU A N 1
ATOM 808 C CA . GLU A 1 101 ? -1.581 -6.756 -15.578 1.00 82.31 101 GLU A CA 1
ATOM 809 C C . GLU A 1 101 ? -1.638 -5.629 -14.549 1.00 82.31 101 GLU A C 1
ATOM 811 O O . GLU A 1 101 ? -0.901 -4.642 -14.608 1.00 82.31 101 GLU A O 1
ATOM 816 N N . TRP A 1 102 ? -2.545 -5.756 -13.582 1.00 77.25 102 TRP A N 1
ATOM 817 C CA . TRP A 1 102 ? -2.531 -4.863 -12.432 1.00 77.25 102 TRP A CA 1
ATOM 818 C C . TRP A 1 102 ? -1.392 -5.257 -11.511 1.00 77.25 102 TRP A C 1
ATOM 820 O O . TRP A 1 102 ? -1.263 -6.422 -11.142 1.00 77.25 102 TRP A O 1
ATOM 830 N N . CYS A 1 103 ? -0.604 -4.277 -11.069 1.00 77.12 103 CYS A N 1
ATOM 831 C CA . CYS A 1 103 ? 0.394 -4.575 -10.057 1.00 77.12 103 CYS A CA 1
ATOM 832 C C . CYS A 1 103 ? -0.290 -5.066 -8.774 1.00 77.12 103 CYS A C 1
ATOM 834 O O . CYS A 1 103 ? -1.404 -4.648 -8.427 1.00 77.12 103 CYS A O 1
ATOM 836 N N . PHE A 1 104 ? 0.405 -5.928 -8.035 1.00 77.62 104 PHE A N 1
ATOM 837 C CA . PHE A 1 104 ? -0.151 -6.528 -6.830 1.00 77.62 104 PHE A CA 1
ATOM 838 C C . PHE A 1 104 ? -0.622 -5.478 -5.814 1.00 77.62 104 PHE A C 1
ATOM 840 O O . PHE A 1 104 ? -1.690 -5.610 -5.220 1.00 77.62 104 PHE A O 1
ATOM 847 N N . ALA A 1 105 ? 0.123 -4.377 -5.666 1.00 77.38 105 ALA A N 1
ATOM 848 C CA . ALA A 1 105 ? -0.258 -3.290 -4.770 1.00 77.38 105 ALA A CA 1
ATOM 849 C C . ALA A 1 105 ? -1.621 -2.670 -5.139 1.00 77.38 105 ALA A C 1
ATOM 851 O O . ALA A 1 105 ? -2.408 -2.359 -4.239 1.00 77.38 105 ALA A O 1
ATOM 852 N N . HIS A 1 106 ? -1.932 -2.537 -6.436 1.00 78.19 106 HIS A N 1
ATOM 853 C CA . HIS A 1 106 ? -3.242 -2.080 -6.905 1.00 78.19 106 HIS A CA 1
ATOM 854 C C . HIS A 1 106 ? -4.334 -3.115 -6.632 1.00 78.19 106 HIS A C 1
ATOM 856 O O . HIS A 1 106 ? -5.383 -2.745 -6.105 1.00 78.19 106 HIS A O 1
ATOM 862 N N . MET A 1 107 ? -4.086 -4.399 -6.910 1.00 81.62 107 MET A N 1
ATOM 863 C CA . MET A 1 107 ? -5.048 -5.470 -6.613 1.00 81.62 107 MET A CA 1
ATOM 864 C C . MET A 1 107 ? -5.362 -5.543 -5.118 1.00 81.62 107 MET A C 1
ATOM 866 O O . MET A 1 107 ? -6.524 -5.484 -4.723 1.00 81.62 107 MET A O 1
ATOM 870 N N . ALA A 1 108 ? -4.331 -5.554 -4.272 1.00 80.25 108 ALA A N 1
ATOM 871 C CA . ALA A 1 108 ? -4.482 -5.531 -2.826 1.00 80.25 108 ALA A CA 1
ATOM 872 C C . ALA A 1 108 ? -5.208 -4.266 -2.354 1.00 80.25 108 ALA A C 1
ATOM 874 O O . ALA A 1 108 ? -5.980 -4.316 -1.405 1.00 80.25 108 ALA A O 1
ATOM 875 N N . HIS A 1 109 ? -4.987 -3.109 -2.987 1.00 79.44 109 HIS A N 1
ATOM 876 C CA . HIS A 1 109 ? -5.724 -1.888 -2.660 1.00 79.44 109 HIS A CA 1
ATOM 877 C C . HIS A 1 109 ? -7.209 -1.995 -3.022 1.00 79.44 109 HIS A C 1
ATOM 879 O O . HIS A 1 109 ? -8.052 -1.674 -2.186 1.00 79.44 109 HIS A O 1
ATOM 885 N N . ALA A 1 110 ? -7.529 -2.469 -4.226 1.00 82.00 110 ALA A N 1
ATOM 886 C CA . ALA A 1 110 ? -8.900 -2.665 -4.682 1.00 82.00 110 ALA A CA 1
ATOM 887 C C . ALA A 1 110 ? -9.648 -3.687 -3.812 1.00 82.00 110 ALA A C 1
ATOM 889 O O . ALA A 1 110 ? -10.763 -3.404 -3.373 1.00 82.00 110 ALA A O 1
ATOM 890 N N . ALA A 1 111 ? -9.002 -4.809 -3.480 1.00 83.94 111 ALA A N 1
ATOM 891 C CA . ALA A 1 111 ? -9.534 -5.813 -2.565 1.00 83.94 111 ALA A CA 1
ATOM 892 C C . ALA A 1 111 ? -9.824 -5.210 -1.184 1.00 83.94 111 ALA A C 1
ATOM 894 O O . ALA A 1 111 ? -10.943 -5.325 -0.696 1.00 83.94 111 ALA A O 1
ATOM 895 N N . THR A 1 112 ? -8.880 -4.459 -0.594 1.00 83.50 112 THR A N 1
ATOM 896 C CA . THR A 1 112 ? -9.131 -3.770 0.686 1.00 83.50 112 THR A CA 1
ATOM 897 C C . THR A 1 112 ? -10.313 -2.800 0.588 1.00 83.50 112 THR A C 1
ATOM 899 O O . THR A 1 112 ? -11.137 -2.760 1.495 1.00 83.50 112 THR A O 1
ATOM 902 N N . LYS A 1 113 ? -10.446 -2.029 -0.505 1.00 82.69 113 LYS A N 1
ATOM 903 C CA . LYS A 1 113 ? -11.601 -1.129 -0.688 1.00 82.69 113 LYS A CA 1
ATOM 904 C C . LYS A 1 113 ? -12.921 -1.875 -0.705 1.00 82.69 113 LYS A C 1
ATOM 906 O O . LYS A 1 113 ? -13.864 -1.408 -0.068 1.00 82.69 113 LYS A O 1
ATOM 911 N N . ALA A 1 114 ? -12.975 -2.981 -1.439 1.00 85.88 114 ALA A N 1
ATOM 912 C CA . ALA A 1 114 ? -14.163 -3.811 -1.529 1.00 85.88 114 ALA A CA 1
ATOM 913 C C . ALA A 1 114 ? -14.520 -4.400 -0.155 1.00 85.88 114 ALA A C 1
ATOM 915 O O . ALA A 1 114 ? -15.649 -4.228 0.301 1.00 85.88 114 ALA A O 1
ATOM 916 N N . SER A 1 115 ? -13.545 -4.987 0.545 1.00 85.06 115 SER A N 1
ATOM 917 C CA . SER A 1 115 ? -13.746 -5.593 1.867 1.00 85.06 115 SER A CA 1
ATOM 918 C C . SER A 1 115 ? -14.113 -4.577 2.951 1.00 85.06 115 SER A C 1
ATOM 920 O O . SER A 1 115 ? -14.901 -4.894 3.835 1.00 85.06 115 SER A O 1
ATOM 922 N N . CYS A 1 116 ? -13.576 -3.353 2.901 1.00 83.88 116 CYS A N 1
ATOM 923 C CA . CYS A 1 116 ? -13.893 -2.291 3.863 1.00 83.88 116 CYS A CA 1
ATOM 924 C C . CYS A 1 116 ? -15.184 -1.521 3.540 1.00 83.88 116 CYS A C 1
ATOM 926 O O . CYS A 1 116 ? -15.489 -0.552 4.235 1.00 83.88 116 CYS A O 1
ATOM 928 N N . GLY A 1 117 ? -15.919 -1.885 2.488 1.00 83.81 117 GLY A N 1
ATOM 929 C CA . GLY A 1 117 ? -17.178 -1.220 2.155 1.00 83.81 117 GLY A CA 1
ATOM 930 C C . GLY A 1 117 ? -17.028 0.178 1.546 1.00 83.81 117 GLY A C 1
ATOM 931 O O . GLY A 1 117 ? -17.962 0.971 1.581 1.00 83.81 117 GLY A O 1
ATOM 932 N N . VAL A 1 118 ? -15.850 0.525 1.016 1.00 79.62 118 VAL A N 1
ATOM 933 C CA . VAL A 1 118 ? -15.547 1.876 0.493 1.00 79.62 118 VAL A CA 1
ATOM 934 C C . VAL A 1 118 ? -15.363 1.900 -1.027 1.00 79.62 118 VAL A C 1
ATOM 936 O O . VAL A 1 118 ? -14.750 2.822 -1.581 1.00 79.62 118 VAL A O 1
ATOM 939 N N . ASN A 1 119 ? -15.876 0.879 -1.720 1.00 80.50 119 ASN A N 1
ATOM 940 C CA . ASN A 1 119 ? -15.849 0.769 -3.179 1.00 80.50 119 ASN A CA 1
ATOM 941 C C . ASN A 1 119 ? -17.248 0.836 -3.815 1.00 80.50 119 ASN A C 1
ATOM 943 O O . ASN A 1 119 ? -17.592 -0.001 -4.643 1.00 80.50 119 ASN A O 1
ATOM 947 N N . GLY A 1 120 ? -18.049 1.831 -3.425 1.00 78.94 120 GLY A N 1
ATOM 948 C CA . GLY A 1 120 ? -19.417 2.019 -3.925 1.00 78.94 120 GLY A CA 1
ATOM 949 C C . GLY A 1 120 ? -20.483 1.338 -3.061 1.00 78.94 120 GLY A C 1
ATOM 950 O O . GLY A 1 120 ? -20.170 0.736 -2.035 1.00 78.94 120 GLY A O 1
ATOM 951 N N . THR A 1 121 ? -21.746 1.460 -3.475 1.00 82.38 121 THR A N 1
ATOM 952 C CA . THR A 1 121 ? -22.927 1.032 -2.702 1.00 82.38 121 THR A CA 1
ATOM 953 C C . THR A 1 121 ? -22.947 -0.469 -2.442 1.00 82.38 121 THR A C 1
ATOM 955 O O . THR A 1 121 ? -23.020 -0.871 -1.289 1.00 82.38 121 THR A O 1
ATOM 958 N N . ALA A 1 122 ? -22.740 -1.292 -3.473 1.00 83.25 122 ALA A N 1
ATOM 959 C CA . ALA A 1 122 ? -22.709 -2.751 -3.334 1.00 83.25 122 ALA A CA 1
ATOM 960 C C . ALA A 1 122 ? -21.632 -3.236 -2.341 1.00 83.25 122 ALA A C 1
ATOM 962 O O . ALA A 1 122 ? -21.847 -4.161 -1.564 1.00 83.25 122 ALA A O 1
ATOM 963 N N . SER A 1 123 ? -20.466 -2.579 -2.326 1.00 81.81 123 SER A N 1
ATOM 964 C CA . SER A 1 123 ? -19.399 -2.873 -1.362 1.00 81.81 123 SER A CA 1
ATOM 965 C C . SER A 1 123 ? -19.812 -2.487 0.062 1.00 81.81 123 SER A C 1
ATOM 967 O O . SER A 1 123 ? -19.564 -3.249 0.994 1.00 81.81 123 SER A O 1
ATOM 969 N N . ALA A 1 124 ? -20.457 -1.330 0.237 1.00 83.75 124 ALA A N 1
ATOM 970 C CA . ALA A 1 124 ? -20.960 -0.885 1.534 1.00 83.75 124 ALA A CA 1
ATOM 971 C C . ALA A 1 124 ? -22.083 -1.789 2.072 1.00 83.75 124 ALA A C 1
ATOM 973 O O . ALA A 1 124 ? -22.125 -2.050 3.270 1.00 83.75 124 ALA A O 1
ATOM 974 N N . GLU A 1 125 ? -22.954 -2.300 1.202 1.00 88.38 125 GLU A N 1
ATOM 975 C CA . GLU A 1 125 ? -24.023 -3.244 1.553 1.00 88.38 125 GLU A CA 1
ATOM 976 C C . GLU A 1 125 ? -23.478 -4.614 1.973 1.00 88.38 125 GLU A C 1
ATOM 978 O O . GLU A 1 125 ? -24.005 -5.223 2.900 1.00 88.38 125 GLU A O 1
ATOM 983 N N . ALA A 1 126 ? -22.389 -5.077 1.351 1.00 88.56 126 ALA A N 1
ATOM 984 C CA . ALA A 1 126 ? -21.743 -6.342 1.705 1.00 88.56 126 ALA A CA 1
ATOM 985 C C . ALA A 1 126 ? -21.026 -6.303 3.069 1.00 88.56 126 ALA A C 1
ATOM 987 O O . ALA A 1 126 ? -20.854 -7.337 3.711 1.00 88.56 126 ALA A O 1
ATOM 988 N N . ASN A 1 127 ? -20.593 -5.122 3.521 1.00 88.25 127 ASN A N 1
ATOM 989 C CA . ASN A 1 127 ? -19.984 -4.937 4.837 1.00 88.25 127 ASN A CA 1
ATOM 990 C C . ASN A 1 127 ? -20.385 -3.583 5.437 1.00 88.25 127 ASN A C 1
ATOM 992 O O . ASN A 1 127 ? -19.566 -2.664 5.451 1.00 88.25 127 ASN A O 1
ATOM 996 N N . PRO A 1 128 ? -21.609 -3.436 5.970 1.00 89.62 128 PRO A N 1
ATOM 997 C CA . PRO A 1 128 ? -22.088 -2.156 6.495 1.00 89.62 128 PRO A CA 1
ATOM 998 C C . PRO A 1 128 ? -21.388 -1.753 7.802 1.00 89.62 128 PRO A C 1
ATOM 1000 O O . PRO A 1 128 ? -21.319 -0.568 8.144 1.00 89.62 128 PRO A O 1
ATOM 1003 N N . ALA A 1 129 ? -20.823 -2.723 8.530 1.00 90.88 129 ALA A N 1
ATOM 1004 C CA . ALA A 1 129 ? -20.133 -2.491 9.793 1.00 90.88 129 ALA A CA 1
ATOM 1005 C C . ALA A 1 129 ? -18.857 -1.652 9.615 1.00 90.88 129 ALA A C 1
ATOM 1007 O O . ALA A 1 129 ? -18.583 -0.770 10.433 1.00 90.88 129 ALA A O 1
ATOM 1008 N N . MET A 1 130 ? -18.099 -1.875 8.536 1.00 89.69 130 MET A N 1
ATOM 1009 C CA . MET A 1 130 ? -16.844 -1.159 8.287 1.00 89.69 130 MET A CA 1
ATOM 1010 C C . MET A 1 130 ? -17.037 0.331 7.956 1.00 89.69 130 MET A C 1
ATOM 1012 O O . MET A 1 130 ? -16.420 1.161 8.628 1.00 89.69 130 MET A O 1
ATOM 1016 N N . PRO A 1 131 ? -17.910 0.736 7.015 1.00 87.50 131 PRO A N 1
ATOM 1017 C CA . PRO A 1 131 ? -18.250 2.139 6.798 1.00 87.50 131 PRO A CA 1
ATOM 1018 C C . PRO A 1 131 ? -18.819 2.815 8.050 1.00 87.50 131 PRO A C 1
ATOM 1020 O O . PRO A 1 131 ? -18.483 3.969 8.319 1.00 87.50 131 PRO A O 1
ATOM 1023 N N . ASN A 1 132 ? -19.624 2.107 8.857 1.00 90.62 132 ASN A N 1
ATOM 1024 C CA . ASN A 1 132 ? -20.111 2.635 10.134 1.00 90.62 132 ASN A CA 1
ATOM 1025 C C . ASN A 1 132 ? -18.957 2.926 11.108 1.00 90.62 132 ASN A C 1
ATOM 1027 O O . ASN A 1 132 ? -18.897 4.013 11.687 1.00 90.62 132 ASN A O 1
ATOM 1031 N N . LEU A 1 133 ? -18.008 1.996 11.245 1.00 90.38 133 LEU A N 1
ATOM 1032 C CA . LEU A 1 133 ? -16.812 2.181 12.066 1.00 90.38 133 LEU A CA 1
ATOM 1033 C C . LEU A 1 133 ? -15.951 3.347 11.556 1.00 90.38 133 LEU A C 1
ATOM 1035 O O . LEU A 1 133 ? -15.538 4.194 12.346 1.00 90.38 133 LEU A O 1
ATOM 1039 N N . ILE A 1 134 ? -15.735 3.448 10.241 1.00 86.81 134 ILE A N 1
ATOM 1040 C CA . ILE A 1 134 ? -14.997 4.560 9.619 1.00 86.81 134 ILE A CA 1
ATOM 1041 C C . ILE A 1 134 ? -15.695 5.896 9.904 1.00 86.81 134 ILE A C 1
ATOM 1043 O O . ILE A 1 134 ? -15.036 6.865 10.279 1.00 86.81 134 ILE A O 1
ATOM 1047 N N . SER A 1 135 ? -17.024 5.952 9.790 1.00 87.75 135 SER A N 1
ATOM 1048 C CA . SER A 1 135 ? -17.816 7.142 10.124 1.00 87.75 135 SER A CA 1
ATOM 1049 C C . SER A 1 135 ? -17.627 7.559 11.588 1.00 87.75 135 SER A C 1
ATOM 1051 O O . SER A 1 135 ? -17.387 8.734 11.875 1.00 87.75 135 SER A O 1
ATOM 1053 N N . LYS A 1 136 ? -17.625 6.595 12.518 1.00 89.81 136 LYS A N 1
ATOM 1054 C CA . LYS A 1 136 ? -17.349 6.842 13.943 1.00 89.81 136 LYS A CA 1
ATOM 1055 C C . LYS A 1 136 ? -15.927 7.360 14.176 1.00 89.81 136 LYS A C 1
ATOM 1057 O O . LYS A 1 136 ? -15.764 8.336 14.902 1.00 89.81 136 LYS A O 1
ATOM 1062 N N . ILE A 1 137 ? -14.919 6.792 13.504 1.00 86.19 137 ILE A N 1
ATOM 1063 C CA . ILE A 1 137 ? -13.523 7.275 13.540 1.00 86.19 137 ILE A CA 1
ATOM 1064 C C . ILE A 1 137 ? -13.437 8.735 13.083 1.00 86.19 137 ILE A C 1
ATOM 1066 O O . ILE A 1 137 ? -12.808 9.566 13.748 1.00 86.19 137 ILE A O 1
ATOM 1070 N N . VAL A 1 138 ? -14.078 9.065 11.958 1.00 84.38 138 VAL A N 1
ATOM 1071 C CA . VAL A 1 138 ? -14.109 10.430 11.415 1.00 84.38 138 VAL A CA 1
ATOM 1072 C C . VAL A 1 138 ? -14.801 11.378 12.392 1.00 84.38 138 VAL A C 1
ATOM 1074 O O . VAL A 1 138 ? -14.251 12.440 12.686 1.00 84.38 138 VAL A O 1
ATOM 1077 N N . ARG A 1 139 ? -15.953 10.984 12.951 1.00 84.44 139 ARG A N 1
ATOM 1078 C CA . ARG A 1 139 ? -16.703 11.784 13.929 1.00 84.44 139 ARG A CA 1
ATOM 1079 C C . ARG A 1 139 ? -15.889 12.051 15.193 1.00 84.44 139 ARG A C 1
ATOM 1081 O O . ARG A 1 139 ? -15.790 13.207 15.592 1.00 84.44 139 ARG A O 1
ATOM 1088 N N . THR A 1 140 ? -15.256 11.031 15.774 1.00 83.12 140 THR A N 1
ATOM 1089 C CA . THR A 1 140 ? -14.372 11.193 16.941 1.00 83.12 140 THR A CA 1
ATOM 1090 C C . THR A 1 140 ? -13.208 12.127 16.627 1.00 83.12 140 THR A C 1
ATOM 1092 O O . THR A 1 140 ? -12.935 13.060 17.379 1.00 83.12 140 THR A O 1
ATOM 1095 N N . THR A 1 141 ? -12.554 11.938 15.478 1.00 81.56 141 THR A N 1
ATOM 1096 C CA . THR A 1 141 ? -11.430 12.789 15.060 1.00 81.56 141 THR A CA 1
ATOM 1097 C C . THR A 1 141 ? -11.863 14.245 14.892 1.00 81.56 141 THR A C 1
ATOM 1099 O O . THR A 1 141 ? -11.137 15.156 15.287 1.00 81.56 141 THR A O 1
ATOM 1102 N N . PHE A 1 142 ? -13.040 14.477 14.310 1.00 79.94 142 PHE A N 1
ATOM 1103 C CA . PHE A 1 142 ? -13.592 15.813 14.118 1.00 79.94 142 PHE A CA 1
ATOM 1104 C C . PHE A 1 142 ? -13.964 16.474 15.450 1.00 79.94 142 PHE A C 1
ATOM 1106 O O . PHE A 1 142 ? -13.558 17.607 15.686 1.00 79.94 142 PHE A O 1
ATOM 1113 N N . GLN A 1 143 ? -14.664 15.761 16.338 1.00 79.81 143 GLN A N 1
ATOM 1114 C CA . GLN A 1 143 ? -15.066 16.267 17.657 1.00 79.81 143 GLN A CA 1
ATOM 1115 C C . GLN A 1 143 ? -13.856 16.688 18.502 1.00 79.81 143 GLN A C 1
ATOM 1117 O O . GLN A 1 143 ? -13.872 17.767 19.086 1.00 79.81 143 GLN A O 1
ATOM 1122 N N . ILE A 1 144 ? -12.777 15.901 18.498 1.00 74.94 144 ILE A N 1
ATOM 1123 C CA . ILE A 1 144 ? -11.543 16.246 19.220 1.00 74.94 144 ILE A CA 1
ATOM 1124 C C . ILE A 1 144 ? -10.856 17.463 18.580 1.00 74.94 144 ILE A C 1
ATOM 1126 O O . ILE A 1 144 ? -10.475 18.402 19.278 1.00 74.94 144 ILE A O 1
ATOM 1130 N N . LYS A 1 145 ? -10.722 17.486 17.245 1.00 70.88 145 LYS A N 1
ATOM 1131 C CA . LYS A 1 145 ? -10.042 18.580 16.526 1.00 70.88 145 LYS A CA 1
ATOM 1132 C C . LYS A 1 145 ? -10.764 19.919 16.622 1.00 70.88 145 LYS A C 1
ATOM 1134 O O . LYS A 1 145 ? -10.108 20.950 16.659 1.00 70.88 145 LYS A O 1
ATOM 1139 N N . HIS A 1 146 ? -12.093 19.911 16.603 1.00 60.78 146 HIS A N 1
ATOM 1140 C CA . HIS A 1 146 ? -12.892 21.136 16.579 1.00 60.78 146 HIS A CA 1
ATOM 1141 C C . HIS A 1 146 ? -13.019 21.791 17.965 1.00 60.78 146 HIS A C 1
ATOM 1143 O O . HIS A 1 146 ? -13.413 22.950 18.064 1.00 60.78 146 HIS A O 1
ATOM 1149 N N . VAL A 1 147 ? -12.689 21.062 19.036 1.00 57.91 147 VAL A N 1
ATOM 1150 C CA . VAL A 1 147 ? -12.698 21.575 20.416 1.00 57.91 147 VAL A CA 1
ATOM 1151 C C . VAL A 1 147 ? -11.289 21.894 20.912 1.00 57.91 147 VAL A C 1
ATOM 1153 O O . VAL A 1 147 ? -11.137 22.763 21.768 1.00 57.91 147 VAL A O 1
ATOM 1156 N N . SER A 1 148 ? -10.241 21.271 20.351 1.00 46.56 148 SER A N 1
ATOM 1157 C CA . SER A 1 148 ? -8.898 21.828 20.489 1.00 46.56 148 SER A CA 1
ATOM 1158 C C . SER A 1 148 ? -8.879 23.150 19.728 1.00 46.56 148 SER A C 1
ATOM 1160 O O . SER A 1 148 ? -8.726 23.159 18.506 1.00 46.56 148 SER A O 1
ATOM 1162 N N . THR A 1 149 ? -9.069 24.265 20.432 1.00 47.38 149 THR A N 1
ATOM 1163 C CA . THR A 1 149 ? -8.669 25.586 19.955 1.00 47.38 149 THR A CA 1
ATOM 1164 C C . THR A 1 149 ? -7.193 25.459 19.628 1.00 47.38 149 THR A C 1
ATOM 1166 O O . THR A 1 149 ? -6.332 25.496 20.505 1.00 47.38 149 THR A O 1
ATOM 1169 N N . MET A 1 150 ? -6.905 25.141 18.372 1.00 41.16 150 MET A N 1
ATOM 1170 C CA . MET A 1 150 ? -5.556 24.996 17.889 1.00 41.16 150 MET A CA 1
ATOM 1171 C C . MET A 1 150 ? -5.007 26.408 17.967 1.00 41.16 150 MET A C 1
ATOM 1173 O O . MET A 1 150 ? -5.393 27.265 17.176 1.00 41.16 150 MET A O 1
ATOM 1177 N N . GLY A 1 151 ? -4.238 26.676 19.022 1.00 47.62 151 GLY A N 1
ATOM 1178 C CA . GLY A 1 151 ? -3.646 27.981 19.235 1.00 47.62 151 GLY A CA 1
ATOM 1179 C C . GLY A 1 151 ? -2.880 28.433 17.994 1.00 47.62 151 GLY A C 1
ATOM 1180 O O . GLY A 1 151 ? -2.562 27.640 17.100 1.00 47.62 151 GLY A O 1
ATOM 1181 N N . ASN A 1 152 ? -2.576 29.725 18.000 1.00 46.31 152 ASN A N 1
ATOM 1182 C CA . ASN A 1 152 ? -1.654 30.491 17.159 1.00 46.31 152 ASN A CA 1
ATOM 1183 C C . ASN A 1 152 ? -0.519 29.735 16.425 1.00 46.31 152 ASN A C 1
ATOM 1185 O O . ASN A 1 152 ? -0.075 30.223 15.398 1.00 46.31 152 ASN A O 1
ATOM 1189 N N . LEU A 1 153 ? -0.077 28.545 16.840 1.00 41.91 153 LEU A N 1
ATOM 1190 C CA . LEU A 1 153 ? 0.885 27.718 16.103 1.00 41.91 153 LEU A CA 1
ATOM 1191 C C . LEU A 1 153 ? 0.418 27.303 14.690 1.00 41.91 153 LEU A C 1
ATOM 1193 O O . LEU A 1 153 ? 1.202 27.376 13.747 1.00 41.91 153 LEU A O 1
ATOM 1197 N N . PHE A 1 154 ? -0.835 26.866 14.505 1.00 39.66 154 PHE A N 1
ATOM 1198 C CA . PHE A 1 154 ? -1.319 26.474 13.165 1.00 39.66 154 PHE A CA 1
ATOM 1199 C C . PHE A 1 154 ? -1.554 27.693 12.266 1.00 39.66 154 PHE A C 1
ATOM 1201 O O . PHE A 1 154 ? -1.304 27.643 11.062 1.00 39.66 154 PHE A O 1
ATOM 1208 N N . GLU A 1 155 ? -1.980 28.802 12.865 1.00 46.97 155 GLU A N 1
ATOM 1209 C CA . GLU A 1 155 ? -2.177 30.081 12.191 1.00 46.97 155 GLU A CA 1
ATOM 1210 C C . GLU A 1 155 ? -0.836 30.706 11.761 1.00 46.97 155 GLU A C 1
ATOM 1212 O O . GLU A 1 155 ? -0.694 31.111 10.609 1.00 46.97 155 GLU A O 1
ATOM 1217 N N . GLU A 1 156 ? 0.189 30.679 12.620 1.00 48.72 156 GLU A N 1
ATOM 1218 C CA . GLU A 1 156 ? 1.566 31.096 12.306 1.00 48.72 156 GLU A CA 1
ATOM 1219 C C . GLU A 1 156 ? 2.211 30.221 11.221 1.00 48.72 156 GLU A C 1
ATOM 1221 O O . GLU A 1 156 ? 2.824 30.729 10.280 1.00 48.72 156 GLU A O 1
ATOM 1226 N N . LEU A 1 157 ? 1.992 28.901 11.259 1.00 41.69 157 LEU A N 1
ATOM 1227 C CA . LEU A 1 157 ? 2.447 28.002 10.193 1.00 41.69 157 LEU A CA 1
ATOM 1228 C C . LEU A 1 157 ? 1.757 28.299 8.848 1.00 41.69 157 LEU A C 1
ATOM 1230 O O . LEU A 1 157 ? 2.392 28.168 7.798 1.00 41.69 157 LEU A O 1
ATOM 1234 N N . CYS A 1 158 ? 0.496 28.746 8.857 1.00 41.59 158 CYS A N 1
ATOM 1235 C CA . CYS A 1 158 ? -0.221 29.163 7.647 1.00 41.59 158 CYS A CA 1
ATOM 1236 C C . CYS A 1 158 ? 0.236 30.535 7.117 1.00 41.59 158 CYS A C 1
ATOM 1238 O O . CYS A 1 158 ? 0.257 30.720 5.901 1.00 41.59 158 CYS A O 1
ATOM 1240 N N . LYS A 1 159 ? 0.664 31.467 7.982 1.00 45.47 159 LYS A N 1
ATOM 1241 C CA . LYS A 1 159 ? 1.230 32.772 7.575 1.00 45.47 159 LYS A CA 1
ATOM 1242 C C . LYS A 1 159 ? 2.578 32.644 6.853 1.00 45.47 159 LYS A C 1
ATOM 1244 O O . LYS A 1 159 ? 2.907 33.488 6.027 1.00 45.47 159 LYS A O 1
ATOM 1249 N N . SER A 1 160 ? 3.332 31.570 7.110 1.00 42.06 160 SER A N 1
ATOM 1250 C CA . SER A 1 160 ? 4.647 31.316 6.492 1.00 42.06 160 SER A CA 1
ATOM 1251 C C . SER A 1 160 ? 4.617 30.808 5.037 1.00 42.06 160 SER A C 1
ATOM 1253 O O . SER A 1 160 ? 5.676 30.578 4.450 1.00 42.06 160 SER A O 1
ATOM 1255 N N . LYS A 1 161 ? 3.437 30.619 4.421 1.00 38.88 161 LYS A N 1
ATOM 1256 C CA . LYS A 1 161 ? 3.323 30.106 3.045 1.00 38.88 161 LYS A CA 1
ATOM 1257 C C . LYS A 1 161 ? 2.752 31.140 2.079 1.00 38.88 161 LYS A C 1
ATOM 1259 O O . LYS A 1 161 ? 1.726 31.767 2.319 1.00 38.88 161 LYS A O 1
ATOM 1264 N N . THR A 1 162 ? 3.444 31.278 0.952 1.00 38.97 162 THR A N 1
ATOM 1265 C CA . THR A 1 162 ? 3.081 32.092 -0.209 1.00 38.97 162 THR A CA 1
ATOM 1266 C C . THR A 1 162 ? 1.623 31.880 -0.629 1.00 38.97 162 THR A C 1
ATOM 1268 O O . THR A 1 162 ? 1.123 30.752 -0.661 1.00 38.97 162 THR A O 1
ATOM 1271 N N . LYS A 1 163 ? 0.944 32.993 -0.952 1.00 33.56 163 LYS A N 1
ATOM 1272 C CA . LYS A 1 163 ? -0.449 33.046 -1.427 1.00 33.56 163 LYS A CA 1
ATOM 1273 C C . LYS A 1 163 ? -0.703 31.951 -2.474 1.00 33.56 163 LYS A C 1
ATOM 1275 O O . LYS A 1 163 ? -0.178 32.031 -3.579 1.00 33.56 163 LYS A O 1
ATOM 1280 N N . GLY A 1 164 ? -1.512 30.951 -2.115 1.00 43.38 164 GLY A N 1
ATOM 1281 C CA . GLY A 1 164 ? -1.982 29.900 -3.028 1.00 43.38 164 GLY A CA 1
ATOM 1282 C C . GLY A 1 164 ? -1.749 28.452 -2.578 1.00 43.38 164 GLY A C 1
ATOM 1283 O O . GLY A 1 164 ? -2.315 27.545 -3.181 1.00 43.38 164 GLY A O 1
ATOM 1284 N N . ALA A 1 165 ? -0.972 28.193 -1.521 1.00 37.59 165 ALA A N 1
ATOM 1285 C CA . ALA A 1 165 ? -0.747 26.825 -1.045 1.00 37.59 165 ALA A CA 1
ATOM 1286 C C . ALA A 1 165 ? -1.885 26.324 -0.131 1.00 37.59 165 ALA A C 1
ATOM 1288 O O . ALA A 1 165 ? -2.225 26.953 0.868 1.00 37.59 165 ALA A O 1
ATOM 1289 N N . SER A 1 166 ? -2.453 25.157 -0.457 1.00 39.25 166 SER A N 1
ATOM 1290 C CA . SER A 1 166 ? -3.464 24.462 0.353 1.00 39.25 166 SER A CA 1
ATOM 1291 C C . SER A 1 166 ? -3.005 24.269 1.810 1.00 39.25 166 SER A C 1
ATOM 1293 O O . SER A 1 166 ? -1.899 23.794 2.066 1.00 39.25 166 SER A O 1
ATOM 1295 N N . THR A 1 167 ? -3.888 24.574 2.767 1.00 34.38 167 THR A N 1
ATOM 1296 C CA . THR A 1 167 ? -3.706 24.476 4.234 1.00 34.38 167 THR A CA 1
ATOM 1297 C C . THR A 1 167 ? -3.591 23.045 4.778 1.00 34.38 167 THR A C 1
ATOM 1299 O O . THR A 1 167 ? -3.624 22.825 5.989 1.00 34.38 167 THR A O 1
ATOM 1302 N N . ARG A 1 168 ? -3.458 22.030 3.917 1.00 37.47 168 ARG A N 1
ATOM 1303 C CA . ARG A 1 168 ? -3.317 20.632 4.340 1.00 37.47 168 ARG A CA 1
ATOM 1304 C C . ARG A 1 168 ? -1.847 20.227 4.352 1.00 37.47 168 ARG A C 1
ATOM 1306 O O . ARG A 1 168 ? -1.146 20.378 3.355 1.00 37.47 168 ARG A O 1
ATOM 1313 N N . LEU A 1 169 ? -1.399 19.662 5.477 1.00 32.94 169 LEU A N 1
ATOM 1314 C CA . LEU A 1 169 ? -0.141 18.920 5.557 1.00 32.94 169 LEU A CA 1
ATOM 1315 C C . LEU A 1 169 ? -0.088 17.915 4.400 1.00 32.94 169 LEU A C 1
ATOM 1317 O O . LEU A 1 169 ? -0.963 17.057 4.261 1.00 32.94 169 LEU A O 1
ATOM 1321 N N . ILE A 1 170 ? 0.924 18.061 3.547 1.00 33.84 170 ILE A N 1
ATOM 1322 C CA . ILE A 1 170 ? 1.182 17.167 2.423 1.00 33.84 170 ILE A CA 1
ATOM 1323 C C . ILE A 1 170 ? 1.754 15.872 3.007 1.00 33.84 170 ILE A C 1
ATOM 1325 O O . ILE A 1 170 ? 2.956 15.640 2.990 1.00 33.84 170 ILE A O 1
ATOM 1329 N N . GLU A 1 171 ? 0.891 15.023 3.559 1.00 34.44 171 GLU A N 1
ATOM 1330 C CA . GLU A 1 171 ? 1.267 13.650 3.879 1.00 34.44 171 GLU A CA 1
ATOM 1331 C C . GLU A 1 171 ? 1.443 12.897 2.559 1.00 34.44 171 GLU A C 1
ATOM 1333 O O . GLU A 1 171 ? 0.500 12.746 1.776 1.00 34.44 171 GLU A O 1
ATOM 1338 N N . TYR A 1 172 ? 2.661 12.443 2.271 1.00 31.27 172 TYR A N 1
ATOM 1339 C CA . TYR A 1 172 ? 2.878 11.397 1.281 1.00 31.27 172 TYR A CA 1
ATOM 1340 C C . TYR A 1 172 ? 2.190 10.135 1.803 1.00 31.27 172 TYR A C 1
ATOM 1342 O O . TYR A 1 172 ? 2.603 9.549 2.797 1.00 31.27 172 TYR A O 1
ATOM 1350 N N . SER A 1 173 ? 1.092 9.749 1.165 1.00 36.69 173 SER A N 1
ATOM 1351 C CA . SER A 1 173 ? 0.440 8.478 1.424 1.00 36.69 173 SER A CA 1
ATOM 1352 C C . SER A 1 173 ? 0.140 7.863 0.073 1.00 36.69 173 SER A C 1
ATOM 1354 O O . SER A 1 173 ? -0.722 8.344 -0.666 1.00 36.69 173 SER A O 1
ATOM 1356 N N . THR A 1 174 ? 0.900 6.828 -0.266 1.00 35.78 174 THR A N 1
ATOM 1357 C CA . THR A 1 174 ? 0.738 6.034 -1.486 1.00 35.78 174 THR A CA 1
ATOM 1358 C C . THR A 1 174 ? -0.564 5.230 -1.486 1.00 35.78 174 THR A C 1
ATOM 1360 O O . THR A 1 174 ? -0.899 4.622 -2.496 1.00 35.78 174 THR A O 1
ATOM 1363 N N . SER A 1 175 ? -1.357 5.252 -0.401 1.00 47.94 175 SER A N 1
ATOM 1364 C CA . SER A 1 175 ? -2.726 4.733 -0.408 1.00 47.94 175 SER A CA 1
ATOM 1365 C C . SER A 1 175 ? -3.614 5.362 0.677 1.00 47.94 175 SER A C 1
ATOM 1367 O O . SER A 1 175 ? -3.227 5.458 1.837 1.00 47.94 175 SER A O 1
ATOM 1369 N N . ARG A 1 176 ? -4.872 5.701 0.355 1.00 51.34 176 ARG A N 1
ATOM 1370 C CA . ARG A 1 176 ? -5.879 6.188 1.334 1.00 51.34 176 ARG A CA 1
ATOM 1371 C C . ARG A 1 176 ? -6.104 5.247 2.546 1.00 51.34 176 ARG A C 1
ATOM 1373 O O . ARG A 1 176 ? -6.703 5.663 3.533 1.00 51.34 176 ARG A O 1
ATOM 1380 N N . PHE A 1 177 ? -5.615 4.002 2.507 1.00 53.81 177 PHE A N 1
ATOM 1381 C CA . PHE A 1 177 ? -5.673 3.060 3.637 1.00 53.81 177 PHE A CA 1
ATOM 1382 C C . PHE A 1 177 ? -4.508 3.183 4.606 1.00 53.81 177 PHE A C 1
ATOM 1384 O O . PHE A 1 177 ? -4.708 2.952 5.794 1.00 53.81 177 PHE A O 1
ATOM 1391 N N . LEU A 1 178 ? -3.324 3.598 4.150 1.00 60.50 178 LEU A N 1
ATOM 1392 C CA . LEU A 1 178 ? -2.221 3.927 5.059 1.00 60.50 178 LEU A CA 1
ATOM 1393 C C . LEU A 1 1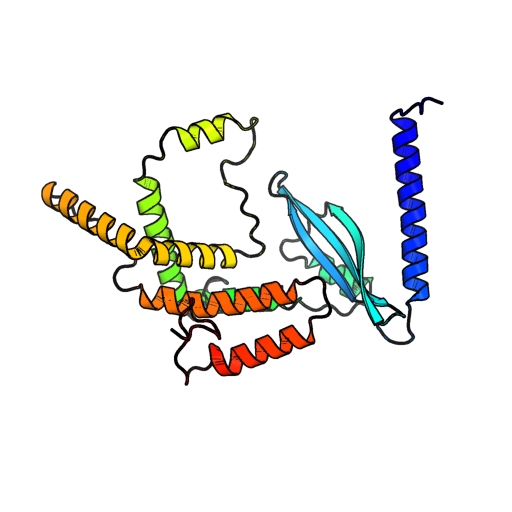78 ? -2.633 5.075 5.991 1.00 60.50 178 LEU A C 1
ATOM 1395 O O . LEU A 1 178 ? -2.342 5.039 7.179 1.00 60.50 178 LEU A O 1
ATOM 1399 N N . SER A 1 179 ? -3.425 6.035 5.497 1.00 69.06 179 SER A N 1
ATOM 1400 C CA . SER A 1 179 ? -4.007 7.074 6.356 1.00 69.06 179 SER A CA 1
ATOM 1401 C C . SER A 1 179 ? -5.047 6.542 7.348 1.00 69.06 179 SER A C 1
ATOM 1403 O O . SER A 1 179 ? -5.101 7.042 8.467 1.00 69.06 179 SER A O 1
ATOM 1405 N N . LEU A 1 180 ? -5.850 5.531 6.984 1.00 77.62 180 LEU A N 1
ATOM 1406 C CA . LEU A 1 180 ? -6.800 4.907 7.917 1.00 77.62 180 LEU A CA 1
ATOM 1407 C C . LEU A 1 180 ? -6.071 4.100 9.001 1.00 77.62 180 LEU A C 1
ATOM 1409 O O . LEU A 1 180 ? -6.396 4.231 10.176 1.00 77.62 180 LEU A O 1
ATOM 1413 N N . THR A 1 181 ? -5.047 3.342 8.605 1.00 81.62 181 THR A N 1
ATOM 1414 C CA . THR A 1 181 ? -4.155 2.580 9.497 1.00 81.62 181 THR A CA 1
ATOM 1415 C C . THR A 1 181 ? -3.522 3.517 10.530 1.00 81.62 181 THR A C 1
ATOM 1417 O O . THR A 1 181 ? -3.681 3.319 11.731 1.00 81.62 181 THR A O 1
ATOM 1420 N N . ASN A 1 182 ? -2.925 4.622 10.070 1.00 81.56 182 ASN A N 1
ATOM 1421 C CA . ASN A 1 182 ? -2.332 5.638 10.942 1.00 81.56 182 ASN A CA 1
ATOM 1422 C C . ASN A 1 182 ? -3.367 6.302 11.867 1.00 81.56 182 ASN A C 1
ATOM 1424 O O . ASN A 1 182 ? -3.056 6.631 13.011 1.00 81.56 182 ASN A O 1
ATOM 1428 N N . ALA A 1 183 ? -4.593 6.536 11.384 1.00 82.38 183 ALA A N 1
ATOM 1429 C CA . ALA A 1 183 ? -5.662 7.100 12.205 1.00 82.38 183 ALA A CA 1
ATOM 1430 C C . ALA A 1 183 ? -6.072 6.139 13.332 1.00 82.38 183 ALA A C 1
ATOM 1432 O O . ALA A 1 183 ? -6.180 6.567 14.480 1.00 82.38 183 ALA A O 1
ATOM 1433 N N . MET A 1 184 ? -6.238 4.849 13.024 1.00 85.75 184 MET A N 1
ATOM 1434 C CA . MET A 1 184 ? -6.537 3.806 14.011 1.00 85.75 184 MET A CA 1
ATOM 1435 C C . MET A 1 184 ? -5.408 3.662 15.037 1.00 85.75 184 MET A C 1
ATOM 1437 O O . MET A 1 184 ? -5.683 3.694 16.233 1.00 85.75 184 MET A O 1
ATOM 1441 N N . GLU A 1 185 ? -4.144 3.609 14.598 1.00 85.00 185 GLU A N 1
ATOM 1442 C CA . GLU A 1 185 ? -2.978 3.560 15.495 1.00 85.00 185 GLU A CA 1
ATOM 1443 C C . GLU A 1 185 ? -2.944 4.742 16.465 1.00 85.00 185 GLU A C 1
ATOM 1445 O O . GLU A 1 185 ? -2.756 4.558 17.667 1.00 85.00 185 GLU A O 1
ATOM 1450 N N . ARG A 1 186 ? -3.166 5.965 15.967 1.00 83.31 186 ARG A N 1
ATOM 1451 C CA . ARG A 1 186 ? -3.182 7.170 16.810 1.00 83.31 186 ARG A CA 1
ATOM 1452 C C . ARG A 1 186 ? -4.336 7.162 17.807 1.00 83.31 186 ARG A C 1
ATOM 1454 O O . ARG A 1 186 ? -4.135 7.579 18.946 1.00 83.31 186 ARG A O 1
ATOM 1461 N N . ILE A 1 187 ? -5.520 6.707 17.397 1.00 84.81 187 ILE A N 1
ATOM 1462 C CA . ILE A 1 187 ? -6.686 6.595 18.283 1.00 84.81 187 ILE A CA 1
ATOM 1463 C C . ILE A 1 187 ? -6.421 5.571 19.384 1.00 84.81 187 ILE A C 1
ATOM 1465 O O . ILE A 1 187 ? -6.641 5.888 20.547 1.00 84.81 187 ILE A O 1
ATOM 1469 N N . LEU A 1 188 ? -5.906 4.388 19.040 1.00 87.75 188 LEU A N 1
ATOM 1470 C CA . LEU A 1 188 ? -5.575 3.342 20.011 1.00 87.75 188 LEU A CA 1
ATOM 1471 C C . LEU A 1 188 ? -4.482 3.805 20.982 1.00 87.75 188 LEU A C 1
ATOM 1473 O O . LEU A 1 188 ? -4.639 3.684 22.194 1.00 87.75 188 LEU A O 1
ATOM 1477 N N . LEU A 1 189 ? -3.426 4.449 20.475 1.00 84.31 189 LEU A N 1
ATOM 1478 C CA . LEU A 1 189 ? -2.361 5.020 21.305 1.00 84.31 189 LEU A CA 1
ATOM 1479 C C . LEU A 1 189 ? -2.885 6.070 22.296 1.00 84.31 189 LEU A C 1
ATOM 1481 O O . LEU A 1 189 ? -2.380 6.191 23.411 1.00 84.31 189 LEU A O 1
ATOM 1485 N N . LYS A 1 190 ? -3.872 6.870 21.884 1.00 86.00 190 LYS A N 1
ATOM 1486 C CA . LYS A 1 190 ? -4.465 7.933 22.705 1.00 86.00 190 LYS A CA 1
ATOM 1487 C C . LYS A 1 190 ? -5.769 7.509 23.375 1.00 86.00 190 LYS A C 1
ATOM 1489 O O . LYS A 1 190 ? -6.433 8.363 23.956 1.00 86.00 190 LYS A O 1
ATOM 1494 N N . TRP A 1 191 ? -6.119 6.223 23.350 1.00 87.44 191 TRP A N 1
ATOM 1495 C CA . TRP A 1 191 ? -7.414 5.737 23.819 1.00 87.44 191 TRP A CA 1
ATOM 1496 C C . TRP A 1 191 ? -7.757 6.160 25.255 1.00 87.44 191 TRP A C 1
ATOM 1498 O O . TRP A 1 191 ? -8.863 6.674 25.454 1.00 87.44 191 TRP A O 1
ATOM 1508 N N . PRO A 1 192 ? -6.839 6.061 26.245 1.00 85.25 192 PRO A N 1
ATOM 1509 C CA . PRO A 1 192 ? -7.133 6.504 27.608 1.00 85.25 192 PRO A CA 1
ATOM 1510 C C . PRO A 1 192 ? -7.429 8.006 27.685 1.00 85.25 192 PRO A C 1
ATOM 1512 O O . PRO A 1 192 ? -8.393 8.415 28.323 1.00 85.25 192 PRO A O 1
ATOM 1515 N N . ALA A 1 193 ? -6.646 8.826 26.974 1.00 83.38 193 ALA A N 1
ATOM 1516 C CA . ALA A 1 193 ? -6.821 10.277 26.949 1.00 83.38 193 ALA A CA 1
ATOM 1517 C C . ALA A 1 193 ? -8.120 10.690 26.240 1.00 83.38 193 ALA A C 1
ATOM 1519 O O . ALA A 1 193 ? -8.815 11.587 26.705 1.00 83.38 193 ALA A O 1
ATOM 1520 N N . ILE A 1 194 ? -8.473 10.016 25.140 1.00 84.25 194 ILE A N 1
ATOM 1521 C CA . ILE A 1 194 ? -9.736 10.244 24.429 1.00 84.25 194 ILE A CA 1
ATOM 1522 C C . ILE A 1 194 ? -10.917 9.887 25.334 1.00 84.25 194 ILE A C 1
ATOM 1524 O O . ILE A 1 194 ? -11.855 10.669 25.449 1.00 84.25 194 ILE A O 1
ATOM 1528 N N . THR A 1 195 ? -10.858 8.736 26.005 1.00 89.06 195 THR A N 1
ATOM 1529 C CA . THR A 1 195 ? -11.928 8.279 26.904 1.00 89.06 195 THR A CA 1
ATOM 1530 C C . THR A 1 195 ? -12.123 9.255 28.064 1.00 89.06 195 THR A C 1
ATOM 1532 O O . THR A 1 195 ? -13.247 9.682 28.315 1.00 89.06 195 THR A O 1
ATOM 1535 N N . ALA A 1 196 ? -11.030 9.677 28.711 1.00 86.06 196 ALA A N 1
ATOM 1536 C CA . ALA A 1 196 ? -11.072 10.667 29.786 1.00 86.06 196 ALA A CA 1
ATOM 1537 C C . ALA A 1 196 ? -11.666 12.006 29.319 1.00 86.06 196 ALA A C 1
ATOM 1539 O O . ALA A 1 196 ? -12.510 12.577 30.003 1.00 86.06 196 ALA A O 1
ATOM 1540 N N . TRP A 1 197 ? -11.289 12.469 28.123 1.00 86.75 197 TRP A N 1
ATOM 1541 C CA . TRP A 1 197 ? -11.807 13.710 27.545 1.00 86.75 197 TRP A CA 1
ATOM 1542 C C . TRP A 1 197 ? -13.325 13.671 27.310 1.00 86.75 197 TRP A C 1
ATOM 1544 O O . TRP A 1 197 ? -14.018 14.644 27.610 1.00 86.75 197 TRP A O 1
ATOM 1554 N N . TYR A 1 198 ? -13.868 12.558 26.800 1.00 88.50 198 TYR A N 1
ATOM 1555 C CA . TYR A 1 198 ? -15.321 12.425 26.627 1.00 88.50 198 TYR A CA 1
ATOM 1556 C C . TYR A 1 198 ? -16.058 12.340 27.968 1.00 88.50 198 TYR A C 1
ATOM 1558 O O . TYR A 1 198 ? -17.137 12.918 28.082 1.00 88.50 198 TYR A O 1
ATOM 1566 N N . GLU A 1 199 ? -15.493 11.672 28.979 1.00 88.38 199 GLU A N 1
ATOM 1567 C CA . GLU A 1 199 ? -16.129 11.590 30.301 1.00 88.38 199 GLU A CA 1
ATOM 1568 C C . GLU A 1 199 ? -16.155 12.956 31.005 1.00 88.38 199 GLU A C 1
ATOM 1570 O O . GLU A 1 199 ? -17.186 13.353 31.546 1.00 88.38 199 GLU A O 1
ATOM 1575 N N . GLU A 1 200 ? -15.068 13.730 30.919 1.00 86.69 200 GLU A N 1
ATOM 1576 C CA . GLU A 1 200 ? -15.016 15.094 31.457 1.00 86.69 200 GLU A CA 1
ATOM 1577 C C . GLU A 1 200 ? -16.063 15.998 30.791 1.00 86.69 200 GLU A C 1
ATOM 1579 O O . GLU A 1 200 ? -16.819 16.699 31.467 1.00 86.69 200 GLU A O 1
ATOM 1584 N N . ARG A 1 201 ? -16.160 15.953 29.458 1.00 85.62 201 ARG A N 1
ATOM 1585 C CA . ARG A 1 201 ? -17.152 16.742 28.716 1.00 85.62 201 ARG A CA 1
ATOM 1586 C C . ARG A 1 201 ? -18.579 16.350 29.043 1.00 85.62 201 ARG A C 1
ATOM 1588 O O . ARG A 1 201 ? -19.418 17.229 29.224 1.00 85.62 201 ARG A O 1
ATOM 1595 N N . LYS A 1 202 ? -18.845 15.051 29.136 1.00 89.12 202 LYS A N 1
ATOM 1596 C CA . LYS A 1 202 ? -20.148 14.537 29.544 1.00 89.12 202 LYS A CA 1
ATOM 1597 C C . LYS A 1 202 ? -20.533 15.099 30.909 1.00 89.12 202 LYS A C 1
ATOM 1599 O O . LYS A 1 202 ? -21.646 15.592 31.056 1.00 89.12 202 LYS A O 1
ATOM 1604 N N . GLN A 1 203 ? -19.607 15.118 31.868 1.00 87.06 203 GLN A N 1
ATOM 1605 C CA . GLN A 1 203 ? -19.854 15.705 33.183 1.00 87.06 203 GLN A CA 1
ATOM 1606 C C . GLN A 1 203 ? -20.126 17.217 33.109 1.00 87.06 203 GLN A C 1
ATOM 1608 O O . GLN A 1 203 ? -21.077 17.697 33.720 1.00 87.06 203 GLN A O 1
ATOM 1613 N N . GLN A 1 204 ? -19.345 17.970 32.329 1.00 87.38 204 GLN A N 1
ATOM 1614 C CA . GLN A 1 204 ? -19.554 19.412 32.131 1.00 87.38 204 GLN A CA 1
ATOM 1615 C C . GLN A 1 204 ? -20.913 19.726 31.485 1.00 87.38 204 GLN A C 1
ATOM 1617 O O . GLN A 1 204 ? -21.594 20.669 31.888 1.00 87.38 204 GLN A O 1
ATOM 1622 N N . GLU A 1 205 ? -21.319 18.945 30.485 1.00 89.94 205 GLU A N 1
ATOM 1623 C CA . GLU A 1 205 ? -22.588 19.114 29.773 1.00 89.94 205 GLU A CA 1
ATOM 1624 C C . GLU A 1 205 ? -23.780 18.762 30.670 1.00 89.94 205 GLU A C 1
ATOM 1626 O O . GLU A 1 205 ? -24.758 19.510 30.681 1.00 89.94 205 GLU A O 1
ATOM 1631 N N . LEU A 1 206 ? -23.659 17.716 31.498 1.00 90.06 206 LEU A N 1
ATOM 1632 C CA . LEU A 1 206 ? -24.642 17.390 32.536 1.00 90.06 206 LEU A CA 1
ATOM 1633 C C . LEU A 1 206 ? -24.787 18.527 33.554 1.00 90.06 206 LEU A C 1
ATOM 1635 O O . LEU A 1 206 ? -25.906 18.961 33.820 1.00 90.06 206 LEU A O 1
ATOM 1639 N N . CYS A 1 207 ? -23.676 19.071 34.064 1.00 89.31 207 CYS A N 1
ATOM 1640 C CA . CYS A 1 207 ? -23.697 20.224 34.972 1.00 89.31 207 CYS A CA 1
ATOM 1641 C C . CYS A 1 207 ? -24.345 21.468 34.338 1.00 89.31 207 CYS A C 1
ATOM 1643 O O . CYS A 1 207 ? -24.929 22.289 35.041 1.00 89.31 207 CYS A O 1
ATOM 1645 N N . ALA A 1 208 ? -24.256 21.615 33.013 1.00 90.56 208 ALA A N 1
ATOM 1646 C CA . ALA A 1 208 ? -24.850 22.716 32.259 1.00 90.56 208 ALA A CA 1
ATOM 1647 C C . ALA A 1 208 ? -26.295 22.445 31.785 1.00 90.56 208 ALA A C 1
ATOM 1649 O O . ALA A 1 208 ? -26.804 23.217 30.969 1.00 90.56 208 ALA A O 1
ATOM 1650 N N . ASN A 1 209 ? -26.945 21.367 32.247 1.00 89.56 209 ASN A N 1
ATOM 1651 C CA . ASN A 1 209 ? -28.271 20.916 31.797 1.00 89.56 209 ASN A CA 1
ATOM 1652 C C . ASN A 1 209 ? -28.378 20.733 30.267 1.00 89.56 209 ASN A C 1
ATOM 1654 O O . ASN A 1 209 ? -29.420 20.997 29.665 1.00 89.56 209 ASN A O 1
ATOM 1658 N N . LYS A 1 210 ? -27.294 20.292 29.617 1.00 89.88 210 LYS A N 1
ATOM 1659 C CA . LYS A 1 210 ? -27.243 19.987 28.179 1.00 89.88 210 LYS A CA 1
ATOM 1660 C C . LYS A 1 210 ? -27.208 18.479 27.949 1.00 89.88 210 LYS A C 1
ATOM 1662 O O . LYS A 1 210 ? -26.708 17.720 28.774 1.00 89.88 210 LYS A O 1
ATOM 1667 N N . THR A 1 211 ? -27.702 18.043 26.792 1.00 87.81 211 THR A N 1
ATOM 1668 C CA . THR A 1 211 ? -27.555 16.651 26.350 1.00 87.81 211 THR A CA 1
ATOM 1669 C C . THR A 1 211 ? -26.075 16.335 26.109 1.00 87.81 211 THR A C 1
ATOM 1671 O O . THR A 1 211 ? -25.451 17.034 25.306 1.00 87.81 211 THR A O 1
ATOM 1674 N N . PRO A 1 212 ? -25.507 15.302 26.759 1.00 87.00 212 PRO A N 1
ATOM 1675 C CA . PRO A 1 212 ? -24.094 14.991 26.611 1.00 87.00 212 PRO A CA 1
ATOM 1676 C C . PRO A 1 212 ? -23.715 14.508 25.214 1.00 87.00 212 PRO A C 1
ATOM 1678 O O . PRO A 1 212 ? -24.437 13.747 24.565 1.00 87.00 212 PRO A O 1
ATOM 1681 N N . THR A 1 213 ? -22.526 14.897 24.780 1.00 86.19 213 THR A N 1
ATOM 1682 C CA . THR A 1 213 ? -21.893 14.413 23.564 1.00 86.19 213 THR A CA 1
ATOM 1683 C C . THR A 1 213 ? -21.478 12.957 23.760 1.00 86.19 213 THR A C 1
ATOM 1685 O O . THR A 1 213 ? -20.576 12.646 24.534 1.00 86.19 213 THR A O 1
ATOM 1688 N N . GLU A 1 214 ? -22.109 12.052 23.017 1.00 89.19 214 GLU A N 1
ATOM 1689 C CA . GLU A 1 214 ? -21.748 10.633 23.013 1.00 89.19 214 GLU A CA 1
ATOM 1690 C C . GLU A 1 214 ? -20.334 10.414 22.447 1.00 89.19 214 GLU A C 1
ATOM 1692 O O . GLU A 1 214 ? -19.971 11.027 21.437 1.00 89.19 214 GLU A O 1
ATOM 1697 N N . PHE A 1 215 ? -19.564 9.502 23.058 1.00 91.38 215 PHE A N 1
ATOM 1698 C CA . PHE A 1 215 ? -18.300 9.003 22.513 1.00 91.38 215 PHE A CA 1
ATOM 1699 C C . PHE A 1 215 ? -18.573 7.990 21.385 1.00 91.38 215 PHE A C 1
ATOM 1701 O 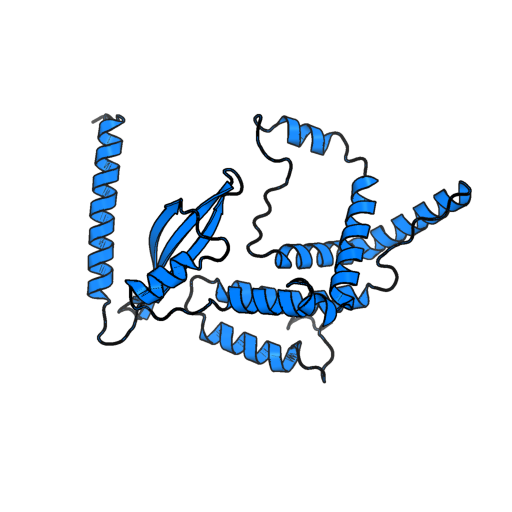O . PHE A 1 215 ? -18.909 6.840 21.670 1.00 91.38 215 PHE A O 1
ATOM 1708 N N . PRO A 1 216 ? -18.386 8.344 20.095 1.00 91.88 216 PRO A N 1
ATOM 1709 C CA . PRO A 1 216 ? -18.842 7.500 18.985 1.00 91.88 216 PRO A CA 1
ATOM 1710 C C . PRO A 1 216 ? -18.157 6.130 18.900 1.00 91.88 216 PRO A C 1
ATOM 1712 O O . PRO A 1 216 ? -18.711 5.198 18.317 1.00 91.88 216 PRO A O 1
ATOM 1715 N N . LEU A 1 217 ? -16.940 6.015 19.441 1.00 92.62 217 LEU A N 1
ATOM 1716 C CA . LEU A 1 217 ? -16.150 4.783 19.457 1.00 92.62 217 LEU A CA 1
ATOM 1717 C C . LEU A 1 217 ? -16.279 4.007 20.775 1.00 92.62 217 LEU A C 1
ATOM 1719 O O . LEU A 1 217 ? -15.568 3.020 20.949 1.00 92.62 217 LEU A O 1
ATOM 1723 N N . ALA A 1 218 ? -17.178 4.393 21.685 1.00 91.06 218 ALA A N 1
ATOM 1724 C CA . ALA A 1 218 ? -17.418 3.636 22.910 1.00 91.06 218 ALA A CA 1
ATOM 1725 C C . ALA A 1 218 ? -17.644 2.145 22.595 1.00 91.06 218 ALA A C 1
ATOM 1727 O O . ALA A 1 218 ? -18.394 1.794 21.683 1.00 91.06 218 ALA A O 1
ATOM 1728 N N . ASN A 1 219 ? -16.950 1.268 23.326 1.00 92.62 219 ASN A N 1
ATOM 1729 C CA . ASN A 1 219 ? -16.982 -0.190 23.145 1.00 92.62 219 ASN A CA 1
ATOM 1730 C C . ASN A 1 219 ? -16.487 -0.707 21.777 1.00 92.62 219 ASN A C 1
ATOM 1732 O O . ASN A 1 219 ? -16.718 -1.864 21.443 1.00 92.62 219 ASN A O 1
ATOM 1736 N N . ARG A 1 220 ? -15.788 0.111 20.975 1.00 93.69 220 ARG A N 1
ATOM 1737 C CA . ARG A 1 220 ? -15.224 -0.294 19.668 1.00 93.69 220 ARG A CA 1
ATOM 1738 C C . ARG A 1 220 ? -13.705 -0.490 19.686 1.00 93.69 220 ARG A C 1
ATOM 1740 O O . ARG A 1 220 ? -13.106 -0.632 18.627 1.00 93.69 220 ARG A O 1
ATOM 1747 N N . HIS A 1 221 ? -13.073 -0.504 20.863 1.00 93.00 221 HIS A N 1
ATOM 1748 C CA . HIS A 1 221 ? -11.621 -0.692 20.986 1.00 93.00 221 HIS A CA 1
ATOM 1749 C C . HIS A 1 221 ? -11.153 -1.994 20.318 1.00 93.00 221 HIS A C 1
ATOM 1751 O O . HIS A 1 221 ? -10.239 -1.963 19.499 1.00 93.00 221 HIS A O 1
ATOM 1757 N N . GLY A 1 222 ? -11.809 -3.121 20.625 1.00 92.12 222 GLY A N 1
ATOM 1758 C CA . GLY A 1 222 ? -11.472 -4.431 20.053 1.00 92.12 222 GLY A CA 1
ATOM 1759 C C . GLY A 1 222 ? -11.573 -4.454 18.528 1.00 92.12 222 GLY A C 1
ATOM 1760 O O . GLY A 1 222 ? -10.651 -4.902 17.855 1.00 92.12 222 GLY A O 1
ATOM 1761 N N . ASP A 1 223 ? -12.630 -3.864 17.968 1.00 92.00 223 ASP A N 1
ATOM 1762 C CA . ASP A 1 223 ? -12.785 -3.766 16.514 1.00 92.00 223 ASP A CA 1
ATOM 1763 C C . ASP A 1 223 ? -11.642 -2.990 15.859 1.00 92.00 223 ASP A C 1
ATOM 1765 O O . ASP A 1 223 ? -11.141 -3.394 14.812 1.00 92.00 223 ASP A O 1
ATOM 1769 N N . LEU A 1 224 ? -11.210 -1.880 16.469 1.00 91.19 224 LEU A N 1
ATOM 1770 C CA . LEU A 1 224 ? -10.081 -1.100 15.961 1.00 91.19 224 LEU A CA 1
ATOM 1771 C C . LEU A 1 224 ? -8.782 -1.910 16.002 1.00 91.19 224 LEU A C 1
ATOM 1773 O O . LEU A 1 224 ? -8.022 -1.855 15.041 1.00 91.19 224 LEU A O 1
ATOM 1777 N N . VAL A 1 225 ? -8.547 -2.673 17.074 1.00 92.06 225 VAL A N 1
ATOM 1778 C CA . VAL A 1 225 ? -7.385 -3.568 17.215 1.00 92.06 225 VAL A CA 1
ATOM 1779 C C . VAL A 1 225 ? -7.385 -4.638 16.121 1.00 92.06 225 VAL A C 1
ATOM 1781 O O . VAL A 1 225 ? -6.382 -4.791 15.421 1.00 92.06 225 VAL A O 1
ATOM 1784 N N . HIS A 1 226 ? -8.505 -5.339 15.930 1.00 89.75 226 HIS A N 1
ATOM 1785 C CA . HIS A 1 226 ? -8.616 -6.423 14.950 1.00 89.75 226 HIS A CA 1
ATOM 1786 C C . HIS A 1 226 ? -8.473 -5.915 13.513 1.00 89.75 226 HIS A C 1
ATOM 1788 O O . HIS A 1 226 ? -7.683 -6.451 12.736 1.00 89.75 226 HIS A O 1
ATOM 1794 N N . VAL A 1 227 ? -9.190 -4.843 13.162 1.00 89.94 227 VAL A N 1
ATOM 1795 C CA . VAL A 1 227 ? -9.113 -4.249 11.821 1.00 89.94 227 VAL A CA 1
ATOM 1796 C C . VAL A 1 227 ? -7.705 -3.734 11.542 1.00 89.94 227 VAL A C 1
ATOM 1798 O O . VAL A 1 227 ? -7.183 -3.932 10.445 1.00 89.94 227 VAL A O 1
ATOM 1801 N N . LEU A 1 228 ? -7.071 -3.091 12.524 1.00 89.00 228 LEU A N 1
ATOM 1802 C CA . LEU A 1 228 ? -5.716 -2.588 12.365 1.00 89.00 228 LEU A CA 1
ATOM 1803 C C . LEU A 1 228 ? -4.708 -3.720 12.145 1.00 89.00 228 LEU A C 1
ATOM 1805 O O . LEU A 1 228 ? -3.824 -3.558 11.307 1.00 89.00 228 LEU A O 1
ATOM 1809 N N . SER A 1 229 ? -4.855 -4.851 12.839 1.00 89.19 229 SER A N 1
ATOM 1810 C CA . SER A 1 229 ? -3.982 -6.016 12.657 1.00 89.19 229 SER A CA 1
ATOM 1811 C C . SER A 1 229 ? -3.969 -6.485 11.196 1.00 89.19 229 SER A C 1
ATOM 1813 O O . SER A 1 229 ? -2.925 -6.468 10.540 1.00 89.19 229 SER A O 1
ATOM 1815 N N . VAL A 1 230 ? -5.160 -6.709 10.628 1.00 88.19 230 VAL A N 1
ATOM 1816 C CA . VAL A 1 230 ? -5.326 -7.103 9.219 1.00 88.19 230 VAL A CA 1
ATOM 1817 C C . VAL A 1 230 ? -4.781 -6.038 8.259 1.00 88.19 230 VAL A C 1
ATOM 1819 O O . VAL A 1 230 ? -4.092 -6.339 7.280 1.00 88.19 230 VAL A O 1
ATOM 1822 N N . LEU A 1 231 ? -5.080 -4.758 8.509 1.00 86.31 231 LEU A N 1
ATOM 1823 C CA . LEU A 1 231 ? -4.646 -3.674 7.624 1.00 86.31 231 LEU A CA 1
ATOM 1824 C C . LEU A 1 231 ? -3.125 -3.475 7.629 1.00 86.31 231 LEU A C 1
ATOM 1826 O O . LEU A 1 231 ? -2.573 -3.120 6.582 1.00 86.31 231 LEU A O 1
ATOM 1830 N N . LYS A 1 232 ? -2.441 -3.711 8.756 1.00 85.44 232 LYS A N 1
ATOM 1831 C CA . LYS A 1 232 ? -0.977 -3.601 8.841 1.00 85.44 232 LYS A CA 1
ATOM 1832 C C . LYS A 1 232 ? -0.283 -4.672 8.013 1.00 85.44 232 LYS A C 1
ATOM 1834 O O . LYS A 1 232 ? 0.591 -4.312 7.227 1.00 85.44 232 LYS A O 1
ATOM 1839 N N . GLN A 1 233 ? -0.735 -5.921 8.083 1.00 82.25 233 GLN A N 1
ATOM 1840 C CA . GLN A 1 233 ? -0.205 -7.019 7.263 1.00 82.25 233 GLN A CA 1
ATOM 1841 C C . GLN A 1 233 ? -0.393 -6.748 5.769 1.00 82.25 233 GLN A C 1
ATOM 1843 O O . GLN A 1 233 ? 0.560 -6.768 4.989 1.00 82.25 233 GLN A O 1
ATOM 1848 N N . ILE A 1 234 ? -1.603 -6.351 5.356 1.00 84.12 234 ILE A N 1
ATOM 1849 C CA . ILE A 1 234 ? -1.852 -5.947 3.963 1.00 84.12 234 ILE A CA 1
ATOM 1850 C C . ILE A 1 234 ? -0.957 -4.756 3.574 1.00 84.12 234 ILE A C 1
ATOM 1852 O O . ILE A 1 234 ? -0.478 -4.668 2.439 1.00 84.12 234 ILE A O 1
ATOM 1856 N N . GLY A 1 235 ? -0.733 -3.818 4.496 1.00 82.06 235 GLY A N 1
ATOM 1857 C CA . GLY A 1 235 ? 0.182 -2.692 4.323 1.00 82.06 235 GLY A CA 1
ATOM 1858 C C . GLY A 1 235 ? 1.638 -3.123 4.130 1.00 82.06 235 GLY A C 1
ATOM 1859 O O . GLY A 1 235 ? 2.341 -2.547 3.301 1.00 82.06 235 GLY A O 1
ATOM 1860 N N . GLU A 1 236 ? 2.097 -4.146 4.844 1.00 80.94 236 GLU A N 1
ATOM 1861 C CA . GLU A 1 236 ? 3.427 -4.744 4.689 1.00 80.94 236 GLU A CA 1
ATOM 1862 C C . GLU A 1 236 ? 3.587 -5.447 3.352 1.00 80.94 236 GLU A C 1
ATOM 1864 O O . GLU A 1 236 ? 4.547 -5.154 2.640 1.00 80.94 236 GLU A O 1
ATOM 1869 N N . ILE A 1 237 ? 2.609 -6.258 2.944 1.00 81.88 237 ILE A N 1
ATOM 1870 C CA . ILE A 1 237 ? 2.604 -6.888 1.619 1.00 81.88 237 ILE A CA 1
ATOM 1871 C C . ILE A 1 237 ? 2.681 -5.814 0.532 1.00 81.88 237 ILE A C 1
ATOM 1873 O O . ILE A 1 237 ? 3.524 -5.897 -0.360 1.00 81.88 237 ILE A O 1
ATOM 1877 N N . LYS A 1 238 ? 1.868 -4.751 0.630 1.00 80.56 238 LYS A N 1
ATOM 1878 C CA . LYS A 1 238 ? 1.905 -3.615 -0.310 1.00 80.56 238 LYS A CA 1
ATOM 1879 C C . LYS A 1 238 ? 3.276 -2.940 -0.349 1.00 80.56 238 LYS A C 1
ATOM 1881 O O . LYS A 1 238 ? 3.753 -2.632 -1.440 1.00 80.56 238 LYS A O 1
ATOM 1886 N N . ARG A 1 239 ? 3.916 -2.729 0.808 1.00 79.50 239 ARG A N 1
ATOM 1887 C CA . ARG A 1 239 ? 5.271 -2.158 0.895 1.00 79.50 239 ARG A CA 1
ATOM 1888 C C . ARG A 1 239 ? 6.306 -3.064 0.235 1.00 79.50 239 ARG A C 1
ATOM 1890 O O . ARG A 1 239 ? 7.106 -2.563 -0.550 1.00 79.50 239 ARG A O 1
ATOM 1897 N N . THR A 1 240 ? 6.253 -4.374 0.480 1.00 79.19 240 THR A N 1
ATOM 1898 C CA . THR A 1 240 ? 7.124 -5.347 -0.193 1.00 79.19 240 THR A CA 1
ATOM 1899 C C . THR A 1 240 ? 6.897 -5.317 -1.703 1.00 79.19 240 THR A C 1
ATOM 1901 O O . THR A 1 240 ? 7.860 -5.172 -2.437 1.00 79.19 240 THR A O 1
ATOM 1904 N N . CYS A 1 241 ? 5.652 -5.308 -2.188 1.00 74.62 241 CYS A N 1
ATOM 1905 C CA . CYS A 1 241 ? 5.349 -5.250 -3.629 1.00 74.62 241 CYS A CA 1
ATOM 1906 C C . CYS A 1 241 ? 5.908 -4.014 -4.344 1.00 74.62 241 CYS A C 1
ATOM 1908 O O . CYS A 1 241 ? 6.101 -4.034 -5.556 1.00 74.62 241 CYS A O 1
ATOM 1910 N N . GLN A 1 242 ? 6.107 -2.921 -3.611 1.00 72.75 242 GLN A N 1
ATOM 1911 C CA . GLN A 1 242 ? 6.643 -1.666 -4.135 1.00 72.75 242 GLN A CA 1
ATOM 1912 C C . GLN A 1 242 ? 8.166 -1.562 -3.971 1.00 72.75 242 GLN A C 1
ATOM 1914 O O . GLN A 1 242 ? 8.760 -0.552 -4.360 1.00 72.75 242 GLN A O 1
ATOM 1919 N N . ALA A 1 243 ? 8.818 -2.577 -3.396 1.00 71.19 243 ALA A N 1
ATOM 1920 C CA . ALA A 1 243 ? 10.264 -2.602 -3.284 1.00 71.19 243 ALA A CA 1
ATOM 1921 C C . ALA A 1 243 ? 10.894 -2.671 -4.682 1.00 71.19 243 ALA A C 1
ATOM 1923 O O . ALA A 1 243 ? 10.514 -3.479 -5.524 1.00 71.19 243 ALA A O 1
ATOM 1924 N N . LYS A 1 244 ? 11.911 -1.840 -4.925 1.00 69.12 244 LYS A N 1
ATOM 1925 C CA . LYS A 1 244 ? 12.702 -1.855 -6.168 1.00 69.12 244 LYS A CA 1
ATOM 1926 C C . LYS A 1 244 ? 13.734 -2.994 -6.151 1.00 69.12 244 LYS A C 1
ATOM 1928 O O . LYS A 1 244 ? 14.928 -2.737 -6.266 1.00 69.12 244 LYS A O 1
ATOM 1933 N N . ARG A 1 245 ? 13.281 -4.224 -5.902 1.00 72.81 245 ARG A N 1
ATOM 1934 C CA . ARG A 1 245 ? 14.076 -5.456 -5.756 1.00 72.81 245 ARG A CA 1
ATOM 1935 C C . ARG A 1 245 ? 13.273 -6.653 -6.302 1.00 72.81 245 ARG A C 1
ATOM 1937 O O . ARG A 1 245 ? 12.050 -6.540 -6.380 1.00 72.81 245 ARG A O 1
ATOM 1944 N N . PRO A 1 246 ? 13.910 -7.782 -6.665 1.00 65.69 246 PRO A N 1
ATOM 1945 C CA . PRO A 1 246 ? 13.225 -8.960 -7.203 1.00 65.69 246 PRO A CA 1
ATOM 1946 C C . PRO A 1 246 ? 12.517 -9.728 -6.078 1.00 65.69 246 PRO A C 1
ATOM 1948 O O . PRO A 1 246 ? 12.999 -10.737 -5.575 1.00 65.69 246 PRO A O 1
ATOM 1951 N N . VAL A 1 247 ? 11.388 -9.192 -5.625 1.00 74.19 247 VAL A N 1
ATOM 1952 C CA . VAL A 1 247 ? 10.651 -9.669 -4.444 1.00 74.19 247 VAL A CA 1
ATOM 1953 C C . VAL A 1 247 ? 9.397 -10.460 -4.810 1.00 74.19 247 VAL A C 1
ATOM 1955 O O . VAL A 1 247 ? 8.578 -10.718 -3.935 1.00 74.19 247 VAL A O 1
ATOM 1958 N N . GLN A 1 248 ? 9.198 -10.852 -6.078 1.00 71.94 248 GLN A N 1
ATOM 1959 C CA . GLN A 1 248 ? 7.956 -11.522 -6.495 1.00 71.94 248 GLN A CA 1
ATOM 1960 C C . GLN A 1 248 ? 7.679 -12.794 -5.680 1.00 71.94 248 GLN A C 1
ATOM 1962 O O . GLN A 1 248 ? 6.554 -12.999 -5.231 1.00 71.94 248 GLN A O 1
ATOM 1967 N N . VAL A 1 249 ? 8.709 -13.608 -5.429 1.00 76.12 249 VAL A N 1
ATOM 1968 C CA . VAL A 1 249 ? 8.583 -14.823 -4.607 1.00 76.12 249 VAL A CA 1
ATOM 1969 C C . VAL A 1 249 ? 8.248 -14.470 -3.157 1.00 76.12 249 VAL A C 1
ATOM 1971 O O . VAL A 1 249 ? 7.340 -15.062 -2.583 1.00 76.12 249 VAL A O 1
ATOM 1974 N N . GLU A 1 250 ? 8.910 -13.462 -2.580 1.00 80.94 250 GLU A N 1
ATOM 1975 C CA . GLU A 1 250 ? 8.620 -12.991 -1.219 1.00 80.94 250 GLU A CA 1
ATOM 1976 C C . GLU A 1 250 ? 7.168 -12.507 -1.095 1.00 80.94 250 GLU A C 1
ATOM 1978 O O . GLU A 1 250 ? 6.485 -12.833 -0.129 1.00 80.94 250 GLU A O 1
ATOM 1983 N N . VAL A 1 251 ? 6.663 -11.773 -2.091 1.00 82.00 251 VAL A N 1
ATOM 1984 C CA . VAL A 1 251 ? 5.267 -11.317 -2.136 1.00 82.00 251 VAL A CA 1
ATOM 1985 C C . VAL A 1 251 ? 4.301 -12.501 -2.158 1.00 82.00 251 VAL A C 1
ATOM 1987 O O . VAL A 1 251 ? 3.341 -12.501 -1.389 1.00 82.00 251 VAL A O 1
ATOM 1990 N N . LEU A 1 252 ? 4.550 -13.510 -2.999 1.00 81.50 252 LEU A N 1
ATOM 1991 C CA . LEU A 1 252 ? 3.708 -14.708 -3.078 1.00 81.50 252 LEU A CA 1
ATOM 1992 C C . LEU A 1 252 ? 3.703 -15.486 -1.761 1.00 81.50 252 LEU A C 1
ATOM 1994 O O . LEU A 1 252 ? 2.638 -15.878 -1.289 1.00 81.50 252 LEU A O 1
ATOM 1998 N N . VAL A 1 253 ? 4.871 -15.651 -1.139 1.00 82.88 253 VAL A N 1
ATOM 1999 C CA . VAL A 1 253 ? 4.992 -16.301 0.171 1.00 82.88 253 VAL A CA 1
ATOM 2000 C C . VAL A 1 253 ? 4.232 -15.510 1.231 1.00 82.88 253 VAL A C 1
ATOM 2002 O O . VAL A 1 253 ? 3.422 -16.091 1.946 1.00 82.88 253 VAL A O 1
ATOM 2005 N N . LYS A 1 254 ? 4.403 -14.184 1.299 1.00 84.19 254 LYS A N 1
ATOM 2006 C CA . LYS A 1 254 ? 3.673 -13.345 2.262 1.00 84.19 254 LYS A CA 1
ATOM 2007 C C . LYS A 1 254 ? 2.164 -13.408 2.068 1.00 84.19 254 LYS A C 1
ATOM 2009 O O . LYS A 1 254 ? 1.429 -13.393 3.043 1.00 84.19 254 LYS A O 1
ATOM 2014 N N . LEU A 1 255 ? 1.689 -13.509 0.830 1.00 83.25 255 LEU A N 1
ATOM 2015 C CA . LEU A 1 255 ? 0.263 -13.670 0.553 1.00 83.25 255 LEU A CA 1
ATOM 2016 C C . LEU A 1 255 ? -0.278 -15.016 0.989 1.00 83.25 255 LEU A C 1
ATOM 2018 O O . LEU A 1 255 ? -1.373 -15.088 1.544 1.00 83.25 255 LEU A O 1
ATOM 2022 N N . PHE A 1 256 ? 0.484 -16.069 0.714 1.00 83.81 256 PHE A N 1
ATOM 2023 C CA . PHE A 1 256 ? 0.137 -17.403 1.153 1.00 83.81 256 PHE A CA 1
ATOM 2024 C C . PHE A 1 256 ? 0.047 -17.445 2.679 1.00 83.81 256 PHE A C 1
ATOM 2026 O O . PHE A 1 256 ? -1.003 -17.811 3.201 1.00 83.81 256 PHE A O 1
ATOM 2033 N N . LEU A 1 257 ? 1.083 -16.968 3.379 1.00 83.94 257 LEU A N 1
ATOM 2034 C CA . LEU A 1 257 ? 1.116 -16.882 4.841 1.00 83.94 257 LEU A CA 1
ATOM 2035 C C . LEU A 1 257 ? -0.045 -16.046 5.386 1.00 83.94 257 LEU A C 1
ATOM 2037 O O . LEU A 1 257 ? -0.787 -16.529 6.240 1.00 83.94 257 LEU A O 1
ATOM 2041 N N . ALA A 1 258 ? -0.299 -14.871 4.806 1.00 83.81 25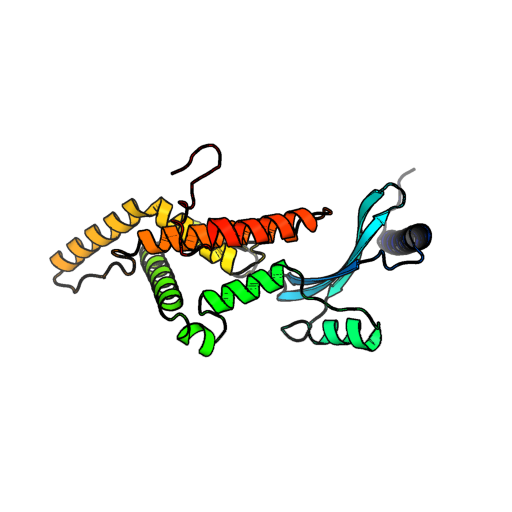8 ALA A N 1
ATOM 2042 C CA . ALA A 1 258 ? -1.428 -14.039 5.201 1.00 83.81 258 ALA A CA 1
ATOM 2043 C C . ALA A 1 258 ? -2.771 -14.751 5.050 1.00 83.81 258 ALA A C 1
ATOM 2045 O O . ALA A 1 258 ? -3.666 -14.586 5.876 1.00 83.81 258 ALA A O 1
ATOM 2046 N N . ARG A 1 259 ? -2.932 -15.595 4.027 1.00 84.38 259 ARG A N 1
ATOM 2047 C CA . ARG A 1 259 ? -4.157 -16.376 3.846 1.00 84.38 259 ARG A CA 1
ATOM 2048 C C . ARG A 1 259 ? -4.319 -17.474 4.897 1.00 84.38 259 ARG A C 1
ATOM 2050 O O . ARG A 1 259 ? -5.441 -17.678 5.350 1.00 84.38 259 ARG A O 1
ATOM 2057 N N . ILE A 1 260 ? -3.249 -18.195 5.234 1.00 84.88 260 ILE A N 1
ATOM 2058 C CA . ILE A 1 260 ? -3.330 -19.399 6.078 1.00 84.88 260 ILE A CA 1
ATOM 2059 C C . ILE A 1 260 ? -3.208 -19.125 7.581 1.00 84.88 260 ILE A C 1
ATOM 2061 O O . ILE A 1 260 ? -3.726 -19.911 8.371 1.00 84.88 260 ILE A O 1
ATOM 2065 N N . GLN A 1 261 ? -2.539 -18.039 7.969 1.00 79.69 261 GLN A N 1
ATOM 2066 C CA . GLN A 1 261 ? -2.305 -17.675 9.370 1.00 79.69 261 GLN A CA 1
ATOM 2067 C C . GLN A 1 261 ? -3.214 -16.522 9.801 1.00 79.69 261 GLN A C 1
ATOM 2069 O O . GLN A 1 261 ? -3.861 -16.582 10.836 1.00 79.69 261 GLN A O 1
ATOM 2074 N N . GLU A 1 262 ? -3.291 -15.466 8.994 1.00 75.38 262 GLU A N 1
ATOM 2075 C CA . GLU A 1 262 ? -3.763 -14.163 9.475 1.00 75.38 262 GLU A CA 1
ATOM 2076 C C . GLU A 1 262 ? -5.214 -13.871 9.079 1.00 75.38 262 GLU A C 1
ATOM 2078 O O . GLU A 1 262 ? -5.982 -13.281 9.832 1.00 75.38 262 GLU A O 1
ATOM 2083 N N . LEU A 1 263 ? -5.609 -14.317 7.888 1.00 81.50 263 LEU A N 1
ATOM 2084 C CA . LEU A 1 263 ? -6.974 -14.250 7.362 1.00 81.50 263 LEU A CA 1
ATOM 2085 C C . LEU A 1 263 ? -7.713 -15.585 7.514 1.00 81.50 263 LEU A C 1
ATOM 2087 O O . LEU A 1 263 ? -8.713 -15.820 6.826 1.00 81.50 263 LEU A O 1
ATOM 2091 N N . ASN A 1 264 ? -7.198 -16.467 8.370 1.00 82.56 264 ASN A N 1
ATOM 2092 C CA . ASN A 1 264 ? -7.808 -17.746 8.672 1.00 82.56 264 ASN A CA 1
ATOM 2093 C C . ASN A 1 264 ? -8.918 -17.549 9.720 1.00 82.56 264 ASN A C 1
ATOM 2095 O O . ASN A 1 264 ? -8.614 -17.139 10.838 1.00 82.56 264 ASN A O 1
ATOM 2099 N N . PRO A 1 265 ? -10.194 -17.826 9.389 1.00 80.50 265 PRO A N 1
ATOM 2100 C CA . PRO A 1 265 ? -11.299 -17.634 10.328 1.00 80.50 265 PRO A CA 1
ATOM 2101 C C . PRO A 1 265 ? -11.238 -18.581 11.536 1.00 80.50 265 PRO A C 1
ATOM 2103 O O . PRO A 1 265 ? -11.873 -18.298 12.549 1.00 80.50 265 PRO A O 1
ATOM 2106 N N . ASP A 1 266 ? -10.477 -19.673 11.440 1.00 85.94 266 ASP A N 1
ATOM 2107 C CA . ASP A 1 266 ? -10.370 -20.696 12.483 1.00 85.94 266 ASP A CA 1
ATOM 2108 C C . ASP A 1 266 ? -9.278 -20.380 13.521 1.00 85.94 266 ASP A C 1
ATOM 2110 O O . ASP A 1 266 ? -9.116 -21.115 14.496 1.00 85.94 266 ASP A O 1
ATOM 2114 N N . GLN A 1 267 ? -8.510 -19.301 13.328 1.00 81.06 267 GLN A N 1
ATOM 2115 C CA . GLN A 1 267 ? -7.435 -18.883 14.231 1.00 81.06 267 GLN A CA 1
ATOM 2116 C C . GLN A 1 267 ? -7.707 -17.489 14.813 1.00 81.06 267 GLN A C 1
ATOM 2118 O O . GLN A 1 267 ? -8.283 -16.631 14.139 1.00 81.06 267 GLN A O 1
ATOM 2123 N N . PRO A 1 268 ? -7.302 -17.228 16.071 1.00 82.12 268 PRO A N 1
ATOM 2124 C CA . PRO A 1 268 ? -7.401 -15.891 16.632 1.00 82.12 268 PRO A CA 1
ATOM 2125 C C . PRO A 1 268 ? -6.491 -14.930 15.862 1.00 82.12 268 PRO A C 1
ATOM 2127 O O . PRO A 1 268 ? -5.328 -15.230 15.595 1.00 82.12 268 PRO A O 1
ATOM 2130 N N . LEU A 1 269 ? -7.020 -13.750 15.542 1.00 83.06 269 LEU A N 1
ATOM 2131 C CA . LEU A 1 269 ? -6.240 -12.681 14.927 1.00 83.06 269 LEU A CA 1
ATOM 2132 C C . LEU A 1 269 ? -5.141 -12.216 15.898 1.00 83.06 269 LEU A C 1
ATOM 2134 O O . LEU A 1 269 ? -5.468 -11.842 17.029 1.00 83.06 269 LEU A O 1
ATOM 2138 N N . PRO A 1 270 ? -3.863 -12.174 15.475 1.00 81.94 270 PRO A N 1
ATOM 2139 C CA . PRO A 1 270 ? -2.792 -11.661 16.317 1.00 81.94 270 PRO A CA 1
ATOM 2140 C C . PRO A 1 270 ? -3.017 -10.177 16.618 1.00 81.94 270 PRO A C 1
ATOM 2142 O O . PRO A 1 270 ? -3.588 -9.435 15.810 1.00 81.94 270 PRO A O 1
ATOM 2145 N N . HIS A 1 271 ? -2.552 -9.707 17.775 1.00 85.88 271 HIS A N 1
ATOM 2146 C CA . HIS A 1 271 ? -2.618 -8.286 18.094 1.00 85.88 271 HIS A CA 1
ATOM 2147 C C . HIS A 1 271 ? -1.731 -7.477 17.125 1.00 85.88 271 HIS A C 1
ATOM 2149 O O . HIS A 1 271 ? -0.632 -7.888 16.773 1.00 85.88 271 HIS A O 1
ATOM 2155 N N . TYR A 1 272 ? -2.136 -6.260 16.741 1.00 81.81 272 TYR A N 1
ATOM 2156 C CA . TYR A 1 272 ? -1.397 -5.409 15.777 1.00 81.81 272 TYR A CA 1
ATOM 2157 C C . TYR A 1 272 ? 0.004 -4.928 16.243 1.00 81.81 272 TYR A C 1
ATOM 2159 O O . TYR A 1 272 ? 0.681 -4.166 15.540 1.00 81.81 272 TYR A O 1
ATOM 2167 N N . LEU A 1 273 ? 0.391 -5.303 17.466 1.00 82.44 273 LEU A N 1
ATOM 2168 C CA . LEU A 1 273 ? 1.690 -5.033 18.094 1.00 82.44 273 LEU A CA 1
ATOM 2169 C C . LEU A 1 273 ? 2.501 -6.316 18.303 1.00 82.44 273 LEU A C 1
ATOM 2171 O O . LEU A 1 273 ? 3.612 -6.221 18.818 1.00 82.44 273 LEU A O 1
ATOM 2175 N N . SER A 1 274 ? 1.936 -7.481 17.982 1.00 78.31 274 SER A N 1
ATOM 2176 C CA . SER A 1 274 ? 2.639 -8.749 18.093 1.00 78.31 274 SER A CA 1
ATOM 2177 C C . SER A 1 274 ? 3.749 -8.792 17.046 1.00 78.31 274 SER A C 1
ATOM 2179 O O . SER A 1 274 ? 3.574 -8.339 15.913 1.00 78.31 274 SER A O 1
ATOM 2181 N N . SER A 1 275 ? 4.903 -9.300 17.450 1.00 71.88 275 SER A N 1
ATOM 2182 C CA . SER A 1 275 ? 6.031 -9.615 16.576 1.00 71.88 275 SER A CA 1
ATOM 2183 C C . SER A 1 275 ? 6.502 -11.035 16.871 1.00 71.88 275 SER A C 1
ATOM 2185 O O . SER A 1 275 ? 6.158 -11.583 17.919 1.00 71.88 275 SER A O 1
ATOM 2187 N N . ASP A 1 276 ? 7.328 -11.609 15.993 1.00 64.56 276 ASP A N 1
ATOM 2188 C CA . ASP A 1 276 ? 7.939 -12.929 16.224 1.00 64.56 276 ASP A CA 1
ATOM 2189 C C . ASP A 1 276 ? 8.694 -12.993 17.568 1.00 64.56 276 ASP A C 1
ATOM 2191 O O . ASP A 1 276 ? 8.755 -14.036 18.212 1.00 64.56 276 ASP A O 1
ATOM 2195 N N . GLU A 1 277 ? 9.222 -11.854 18.024 1.00 59.47 277 GLU A N 1
ATOM 2196 C CA . GLU A 1 277 ? 9.935 -11.708 19.299 1.00 59.47 277 GLU A CA 1
ATOM 2197 C C . GLU A 1 277 ? 9.013 -11.409 20.497 1.00 59.47 277 GLU A C 1
ATOM 2199 O O . GLU A 1 277 ? 9.436 -11.532 21.646 1.00 59.47 277 GLU A O 1
ATOM 2204 N N . ASN A 1 278 ? 7.766 -10.986 20.264 1.00 65.38 278 ASN A N 1
ATOM 2205 C CA . ASN A 1 278 ? 6.821 -10.605 21.315 1.00 65.38 278 ASN A CA 1
ATOM 2206 C C . ASN A 1 278 ? 5.370 -10.940 20.918 1.00 65.38 278 ASN A C 1
ATOM 2208 O O . ASN A 1 278 ? 4.630 -10.051 20.474 1.00 65.38 278 ASN A O 1
ATOM 2212 N N . PRO A 1 279 ? 4.949 -12.209 21.067 1.00 66.38 279 PRO A N 1
ATOM 2213 C CA . PRO A 1 279 ? 3.572 -12.610 20.829 1.00 66.38 279 PRO A CA 1
ATOM 2214 C C . PRO A 1 279 ? 2.680 -12.065 21.955 1.00 66.38 279 PRO A C 1
ATOM 2216 O O . PRO A 1 279 ? 2.724 -12.544 23.088 1.00 66.38 279 PRO A O 1
ATOM 2219 N N . LYS A 1 280 ? 1.899 -11.028 21.640 1.00 57.59 280 LYS A N 1
ATOM 2220 C CA . LYS A 1 280 ? 0.815 -10.512 22.487 1.00 57.59 280 LYS A CA 1
ATOM 2221 C C . LYS A 1 280 ? -0.523 -11.133 22.131 1.00 57.59 280 LYS A C 1
ATOM 2223 O O . LYS A 1 280 ? -0.745 -11.354 20.915 1.00 57.59 280 LYS A O 1
#

Radius of gyration: 25.27 Å; chains: 1; bounding box: 69×54×65 Å

Sequence (280 aa):
MKATLNAKIVVELIVELYTSTRNEVINFLEENKEAYPNFTLVADFWTCKTTGDKVLGLRVYLVDKAWQFKSVLLGTRKFNPADSGGDVKAMLRTELDLHWEWCFAHMAHAATKASCGVNGTASAEANPAMPNLISKIVRTTFQIKHVSTMGNLFEELCKSKTKGASTRLIEYSTSRFLSLTNAMERILLKWPAITAWYEERKQQELCANKTPTEFPLANRHGDLVHVLSVLKQIGEIKRTCQAKRPVQVEVLVKLFLARIQELNPDQPLPHYLSSDENPK

Foldseek 3Di:
DDPPDDPVVVVVVVVVVVVVVVVVVVVQCVQQDDPDDFKDKDWDWDADLFPRFIKIWIWIWGQGPVRFIDIGTPDMDRDDADPPCVVVVCCCCPVVVDDDDDQPLVVLQVVVCLCLLNPDDVSCVVPVPNVLVVVLLVVLVCVVVVPPPVPPPLVVVVVPDDPPGDSDDPDPDPHPLVVVLVSLVVCLVCVVVSVVVQVVQQVVCVVVVHDGDDNSCVVVNVVSFLVSLLSVLSVVLSVQSPDSGPCPVVSVVSVVCCVVAAVDPVDDHFGSPDDPVRGD

Secondary structure (DSSP, 8-state):
------HHHHHHHHHHHHHHHHHHHHHHHHHT--SS--EEEEEEEEE-TTT--EEEEEEEEEE-TTS-EEEEEEEEEE----TTSHHHHHIIIIIS-------HHHHHHHHHHHHTT-SSHHHHHH-THHHHHHHHHHHHHHHHHHHS---THHHHHHHTS-TT--SS-----SSHHHHHHHHHHHHHHTHHHHHHHHHHHHHHHHHTT------TTTT-HHHHHHHHHHHHHHHHHHHHHT-SS--HHHHHHHHHHIIIIIS-TTSPPPPTT-BTTB--

Organism: NCBI:txid1317063

InterPro domains:
  IPR012337 Ribonuclease H-like superfamily [SSF53098] (38-262)

pLDDT: mean 78.78, std 15.23, range [31.27, 95.81]